Protein AF-A0A6L8MCK2-F1 (afdb_monomer_lite)

InterPro domains:
  IPR036097 Signal transduction histidine kinase, dimerisation/phosphoacceptor domain superfamily [SSF47384] (4-61)

Organism: NCBI:txid2692173

pLDDT: mean 88.95, std 9.21, range [51.0, 98.12]

Foldseek 3Di:
DDPLVVLVVLLVVCCVPVVVVLVVVLVVCVVVVPDPVVVSVVSVVVVVVQNVLSVLLSVCVVPFDDWDWFWDQVCQLCVVAAEADDDALTFTGRSVLVSLLLVLLCVLAVRHKHWYWDDDPQKIKIKMKGHDAADDKDWDPLDSPDPDDDSSLSSSQSSCVVQVKTWIGGPSMIMMMHMTGGDDCLRDAADDADDDQDAAQQAPAEEAEAEPRVNVSVVVCVLCVSSVHRYDPDCPPDQGQEYEHAAPCVCVVDPLVGHHAYEYQYSDDHPCCVSHPYYHYPPHRSVRVVVSVCVSSVGDD

Sequence (301 aa):
MSDAARIRARLLAALNHDLRAPLARIATQVRTGWADLAMLESEVTRQLEWLSDLQECARFELQPPELAVAPAYLHALVRHVPLDGELPALALLDARRLTQVLARLRAHSGGQLAVQSWRVGDEVRLRFAAGTPDGPWCDVTASLDDQRILPGVMVAAHLVRAMGGRLQCSGDGLRFEIRAPLADERDAMPPTPHFDWPEPFGAGRAILLLEPHQPMQDYLSEILESAEFDVQYEPEDREPALILCADESVWDIWPREAAPPVLLHALLPPARPDDFVEVLYKPAPPALLLSALRRRLQIRL

Structure (mmCIF, N/CA/C/O backbone):
data_AF-A0A6L8MCK2-F1
#
_entry.id   AF-A0A6L8MCK2-F1
#
loop_
_atom_site.group_PDB
_atom_site.id
_atom_site.type_symbol
_atom_site.label_atom_id
_atom_site.label_alt_id
_atom_site.label_comp_id
_atom_site.label_asym_id
_atom_site.label_entity_id
_atom_site.label_seq_id
_atom_site.pdbx_PDB_ins_code
_atom_site.Cartn_x
_atom_site.Cartn_y
_atom_site.Cartn_z
_atom_site.occupancy
_atom_site.B_iso_or_equiv
_atom_site.auth_seq_id
_atom_site.auth_comp_id
_atom_site.auth_asym_id
_atom_site.auth_atom_id
_atom_site.pdbx_PDB_model_num
ATOM 1 N N . MET A 1 1 ? 21.066 14.665 -35.384 1.00 51.00 1 MET A N 1
ATOM 2 C CA . MET A 1 1 ? 19.806 13.888 -35.309 1.00 51.00 1 MET A CA 1
ATOM 3 C C . MET A 1 1 ? 19.252 14.073 -33.911 1.00 51.00 1 MET A C 1
ATOM 5 O O . MET A 1 1 ? 20.025 13.924 -32.979 1.00 51.00 1 MET A O 1
ATOM 9 N N . SER A 1 2 ? 17.998 14.508 -33.760 1.00 62.97 2 SER A N 1
ATOM 10 C CA . SER A 1 2 ? 17.430 14.784 -32.432 1.00 62.97 2 SER A CA 1
ATOM 11 C C . SER A 1 2 ? 17.345 13.500 -31.601 1.00 62.97 2 SER A C 1
ATOM 13 O O . SER A 1 2 ? 17.067 12.434 -32.156 1.00 62.97 2 SER A O 1
ATOM 15 N N . ASP A 1 3 ? 17.559 13.591 -30.285 1.00 70.00 3 ASP A N 1
ATOM 16 C CA . ASP A 1 3 ? 17.428 12.447 -29.368 1.00 70.00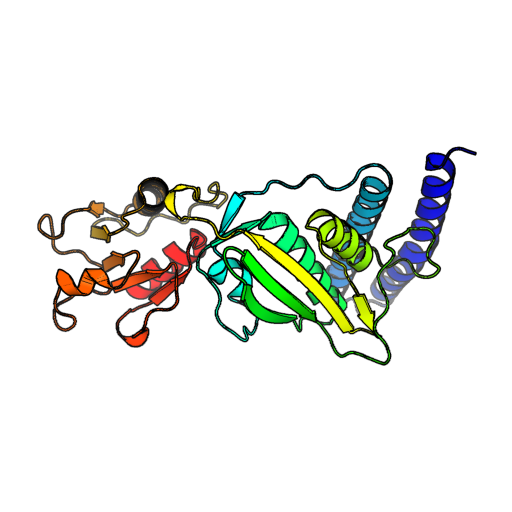 3 ASP A CA 1
ATOM 17 C C . ASP A 1 3 ? 16.076 11.740 -29.521 1.00 70.00 3 ASP A C 1
ATOM 19 O O . ASP A 1 3 ? 16.015 10.514 -29.576 1.00 70.00 3 ASP A O 1
ATOM 23 N N . ALA A 1 4 ? 15.007 12.501 -29.764 1.00 70.12 4 ALA A N 1
ATOM 24 C CA . ALA A 1 4 ? 13.677 11.970 -30.049 1.00 70.12 4 ALA A CA 1
ATOM 25 C C . ALA A 1 4 ? 13.625 11.039 -31.280 1.00 70.12 4 ALA A C 1
ATOM 27 O O . ALA A 1 4 ? 12.922 10.029 -31.264 1.00 70.12 4 ALA A O 1
ATOM 28 N N . ALA A 1 5 ? 14.368 11.337 -32.352 1.00 71.44 5 ALA A N 1
ATOM 29 C CA . ALA A 1 5 ? 14.403 10.486 -33.545 1.00 71.44 5 ALA A CA 1
ATOM 30 C C . ALA A 1 5 ? 15.143 9.163 -33.284 1.00 71.44 5 ALA A C 1
ATOM 32 O O . ALA A 1 5 ? 14.756 8.117 -33.808 1.00 71.44 5 ALA A O 1
ATOM 33 N N . ARG A 1 6 ? 16.180 9.208 -32.442 1.00 76.62 6 ARG A N 1
ATOM 34 C CA . ARG A 1 6 ? 16.964 8.042 -32.021 1.00 76.62 6 ARG A CA 1
ATOM 35 C C . ARG A 1 6 ? 16.161 7.126 -31.091 1.00 76.62 6 ARG A C 1
ATOM 37 O O . ARG A 1 6 ? 16.106 5.923 -31.341 1.00 76.62 6 ARG A O 1
ATOM 44 N N . ILE A 1 7 ? 15.477 7.700 -30.099 1.00 73.50 7 ILE A N 1
ATOM 45 C CA . ILE A 1 7 ? 14.558 6.987 -29.196 1.00 73.50 7 ILE A CA 1
ATOM 46 C C . ILE A 1 7 ? 13.443 6.316 -30.005 1.00 73.50 7 ILE A C 1
ATOM 48 O O . ILE A 1 7 ? 13.211 5.116 -29.880 1.00 73.50 7 ILE A O 1
ATOM 52 N N . ARG A 1 8 ? 12.808 7.053 -30.926 1.00 72.56 8 ARG A N 1
ATOM 53 C CA . ARG A 1 8 ? 11.746 6.514 -31.788 1.00 72.56 8 ARG A CA 1
ATOM 54 C C . ARG A 1 8 ? 12.212 5.327 -32.634 1.00 72.56 8 ARG A C 1
ATOM 56 O O . ARG A 1 8 ? 11.489 4.340 -32.733 1.00 72.56 8 ARG A O 1
ATOM 63 N N . ALA A 1 9 ? 13.395 5.404 -33.245 1.00 70.75 9 ALA A N 1
ATOM 64 C CA . ALA A 1 9 ? 13.935 4.307 -34.049 1.00 70.75 9 ALA A CA 1
ATOM 65 C C . ALA A 1 9 ? 14.190 3.042 -33.208 1.00 70.75 9 ALA A C 1
ATOM 67 O O . ALA A 1 9 ? 13.890 1.937 -33.658 1.00 70.75 9 ALA A O 1
ATOM 68 N N . ARG A 1 10 ? 14.678 3.202 -31.971 1.00 73.50 10 ARG A N 1
ATOM 69 C CA . ARG A 1 10 ? 14.898 2.095 -31.027 1.00 73.50 10 ARG A CA 1
ATOM 70 C C . ARG A 1 10 ? 13.600 1.479 -30.527 1.00 73.50 10 ARG A C 1
ATOM 72 O O . ARG A 1 10 ? 13.482 0.260 -30.544 1.00 73.50 10 ARG A O 1
ATOM 79 N N . LEU A 1 11 ? 12.604 2.295 -30.183 1.00 76.31 11 LEU A N 1
ATOM 80 C CA . LEU A 1 11 ? 11.268 1.809 -29.825 1.00 76.31 11 LEU A CA 1
ATOM 81 C C . LEU A 1 11 ? 10.662 0.971 -30.952 1.00 76.31 11 LEU A C 1
ATOM 83 O O . LEU A 1 11 ? 10.157 -0.116 -30.704 1.00 76.31 11 LEU A O 1
ATOM 87 N N . LEU A 1 12 ? 10.764 1.432 -32.203 1.00 73.56 12 LEU A N 1
ATOM 88 C CA . LEU A 1 12 ? 10.278 0.678 -33.362 1.00 73.56 12 LEU A CA 1
ATOM 89 C C . LEU A 1 12 ? 11.038 -0.640 -33.573 1.00 73.56 12 LEU A C 1
ATOM 91 O O . LEU A 1 12 ? 10.433 -1.624 -34.000 1.00 73.56 12 LEU A O 1
ATOM 95 N N . ALA A 1 13 ? 12.341 -0.677 -33.288 1.00 73.31 13 ALA A N 1
ATOM 96 C CA . ALA A 1 13 ? 13.131 -1.903 -33.356 1.00 73.31 13 ALA A CA 1
ATOM 97 C C . ALA A 1 13 ? 12.742 -2.893 -32.244 1.00 73.31 13 ALA A C 1
ATOM 99 O O . ALA A 1 13 ? 12.498 -4.061 -32.542 1.00 73.31 13 ALA A O 1
ATOM 100 N N . ALA A 1 14 ? 12.610 -2.415 -31.002 1.00 71.06 14 ALA A N 1
ATOM 101 C CA . ALA A 1 14 ? 12.185 -3.206 -29.847 1.00 71.06 14 ALA A CA 1
ATOM 102 C C . ALA A 1 14 ? 10.777 -3.781 -30.051 1.00 71.06 14 ALA A C 1
ATOM 104 O O . ALA A 1 14 ? 10.580 -4.985 -29.942 1.00 71.06 14 ALA A O 1
ATOM 105 N N . LEU A 1 15 ? 9.818 -2.947 -30.466 1.00 75.75 15 LEU A N 1
ATOM 106 C CA . LEU A 1 15 ? 8.457 -3.377 -30.798 1.00 75.75 15 LEU A CA 1
ATOM 107 C C . LEU A 1 15 ? 8.455 -4.471 -31.872 1.00 75.75 15 LEU A C 1
ATOM 109 O O . LEU A 1 15 ? 7.790 -5.489 -31.712 1.00 75.75 15 LEU A O 1
ATOM 113 N N . ASN A 1 16 ? 9.210 -4.294 -32.961 1.00 68.44 16 ASN A N 1
ATOM 114 C CA . ASN A 1 16 ? 9.249 -5.285 -34.039 1.00 68.44 16 ASN A CA 1
ATOM 115 C C . ASN A 1 16 ? 9.898 -6.609 -33.620 1.00 68.44 16 ASN A C 1
ATOM 117 O O . ASN A 1 16 ? 9.443 -7.669 -34.050 1.00 68.44 16 ASN A O 1
ATOM 121 N N . HIS A 1 17 ? 10.969 -6.563 -32.829 1.00 69.38 17 HIS A N 1
ATOM 122 C CA . HIS A 1 17 ? 11.674 -7.763 -32.387 1.00 69.38 17 HIS A CA 1
ATOM 123 C C . HIS A 1 17 ? 10.875 -8.516 -31.314 1.00 69.38 17 HIS A C 1
ATOM 125 O O . HIS A 1 17 ? 10.591 -9.707 -31.469 1.00 69.38 17 HIS A O 1
ATOM 131 N N . ASP A 1 18 ? 10.445 -7.804 -30.273 1.00 72.62 18 ASP A N 1
ATOM 132 C CA . ASP A 1 18 ? 9.915 -8.408 -29.052 1.00 72.62 18 ASP A CA 1
ATOM 133 C C . ASP A 1 18 ? 8.416 -8.709 -29.118 1.00 72.62 18 ASP A C 1
ATOM 135 O O . ASP A 1 18 ? 7.971 -9.602 -28.407 1.00 72.62 18 ASP A O 1
ATOM 139 N N . LEU A 1 19 ? 7.641 -8.089 -30.025 1.00 70.69 19 LEU A N 1
ATOM 140 C CA . LEU A 1 19 ? 6.252 -8.512 -30.284 1.00 70.69 19 LEU A CA 1
ATOM 141 C C . LEU A 1 19 ? 6.161 -9.720 -31.213 1.00 70.69 19 LEU A C 1
ATOM 143 O O . LEU A 1 19 ? 5.226 -10.517 -31.123 1.00 70.69 19 LEU A O 1
ATOM 147 N N . ARG A 1 20 ? 7.121 -9.887 -32.125 1.00 70.56 20 ARG A N 1
ATOM 148 C CA . ARG A 1 20 ? 7.037 -10.919 -33.164 1.00 70.56 20 ARG A CA 1
ATOM 149 C C . ARG A 1 20 ? 7.120 -12.331 -32.587 1.00 70.56 20 ARG A C 1
ATOM 151 O O . ARG A 1 20 ? 6.374 -13.206 -33.021 1.00 70.56 20 ARG A O 1
ATOM 158 N N . ALA A 1 21 ? 7.994 -12.556 -31.609 1.00 72.94 21 ALA A N 1
ATOM 159 C CA . ALA A 1 21 ? 8.143 -13.851 -30.946 1.00 72.94 21 ALA A CA 1
ATOM 160 C C . ALA A 1 21 ? 6.884 -14.302 -30.161 1.00 72.94 21 ALA A C 1
ATOM 162 O O . ALA A 1 21 ? 6.401 -15.405 -30.424 1.00 72.94 21 ALA A O 1
ATOM 163 N N . PRO A 1 22 ? 6.307 -13.504 -29.240 1.00 70.00 22 PRO A N 1
ATOM 164 C CA . PRO A 1 22 ? 5.092 -13.875 -28.515 1.00 70.00 22 PRO A CA 1
ATOM 165 C C . PRO A 1 22 ? 3.870 -14.000 -29.424 1.00 70.00 22 PRO A C 1
ATOM 167 O O . PRO A 1 22 ? 3.131 -14.972 -29.292 1.00 70.00 22 PRO A O 1
ATOM 170 N N . LEU A 1 23 ? 3.693 -13.111 -30.410 1.00 74.44 23 LEU A N 1
ATOM 171 C CA . LEU A 1 23 ? 2.607 -13.244 -31.388 1.00 74.44 23 LEU A CA 1
ATOM 172 C C . LEU A 1 23 ? 2.741 -14.531 -32.216 1.00 74.44 23 LEU A C 1
ATOM 174 O O . LEU A 1 23 ? 1.744 -15.202 -32.477 1.00 74.44 23 LEU A O 1
ATOM 178 N N . ALA A 1 24 ? 3.964 -14.931 -32.582 1.00 74.81 24 ALA A N 1
ATOM 179 C CA . ALA A 1 24 ? 4.207 -16.208 -33.251 1.00 74.81 24 ALA A CA 1
ATOM 180 C C . ALA A 1 24 ? 3.906 -17.416 -32.344 1.00 74.81 24 ALA A C 1
ATOM 182 O O . ALA A 1 24 ? 3.380 -18.419 -32.836 1.00 74.81 24 ALA A O 1
ATOM 183 N N . ARG A 1 25 ? 4.189 -17.333 -31.033 1.00 73.50 25 ARG A N 1
ATOM 184 C CA . ARG A 1 25 ? 3.826 -18.375 -30.052 1.00 73.50 25 ARG A CA 1
ATOM 185 C C . ARG A 1 25 ? 2.310 -18.512 -29.914 1.00 73.50 25 ARG A C 1
ATOM 187 O O . ARG A 1 25 ? 1.806 -19.619 -30.090 1.00 73.50 25 ARG A O 1
ATOM 194 N N . ILE A 1 26 ? 1.600 -17.400 -29.717 1.00 75.69 26 ILE A N 1
ATOM 195 C CA . ILE A 1 26 ? 0.131 -17.355 -29.654 1.00 75.69 26 ILE A CA 1
ATOM 196 C C . ILE A 1 26 ? -0.469 -17.939 -30.940 1.00 75.69 26 ILE A C 1
ATOM 198 O O . ILE A 1 26 ? -1.269 -18.870 -30.891 1.00 75.69 26 ILE A O 1
ATOM 202 N N . ALA A 1 27 ? -0.017 -17.478 -32.112 1.00 72.88 27 ALA A N 1
ATOM 203 C CA . ALA A 1 27 ? -0.500 -17.971 -33.404 1.00 72.88 27 ALA A CA 1
ATOM 204 C C . ALA A 1 27 ? -0.219 -19.468 -33.624 1.00 72.88 27 ALA A C 1
ATOM 206 O O . ALA A 1 27 ? -0.964 -20.150 -34.326 1.00 72.88 27 ALA A O 1
ATOM 207 N N . THR A 1 28 ? 0.863 -19.995 -33.049 1.00 77.69 28 THR A N 1
ATOM 208 C CA . THR A 1 28 ? 1.188 -21.424 -33.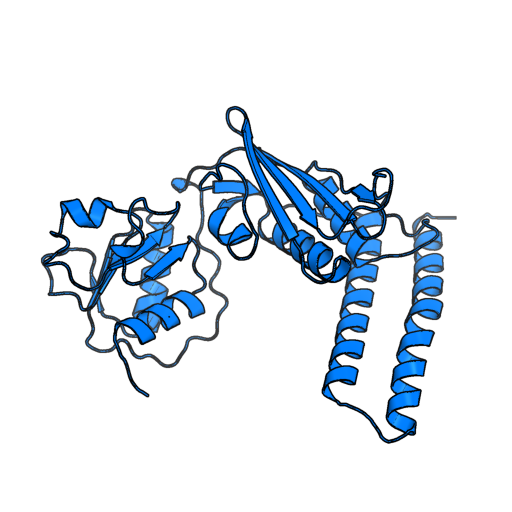122 1.00 77.69 28 THR A CA 1
ATOM 209 C C . THR A 1 28 ? 0.287 -22.246 -32.206 1.00 77.69 28 THR A C 1
ATOM 211 O O . THR A 1 28 ? -0.263 -23.238 -32.671 1.00 77.69 28 THR A O 1
ATOM 214 N N . GLN A 1 29 ? 0.062 -21.807 -30.967 1.00 73.06 29 GLN A N 1
ATOM 215 C CA . GLN A 1 29 ? -0.803 -22.488 -29.993 1.00 73.06 29 GLN A CA 1
ATOM 216 C C . GLN A 1 29 ? -2.276 -22.503 -30.414 1.00 73.06 29 GLN A C 1
ATOM 218 O O . GLN A 1 29 ? -2.948 -23.526 -30.299 1.00 73.06 29 GLN A O 1
ATOM 223 N N . VAL A 1 30 ? -2.767 -21.396 -30.977 1.00 76.81 30 VAL A N 1
ATOM 224 C CA . VAL A 1 30 ? -4.122 -21.325 -31.545 1.00 76.81 30 VAL A CA 1
ATOM 225 C C . VAL A 1 30 ? -4.266 -22.295 -32.724 1.00 76.81 30 VAL A C 1
ATOM 227 O O . VAL A 1 30 ? -5.274 -22.985 -32.847 1.00 76.81 30 VAL A O 1
ATOM 230 N N . ARG A 1 31 ? -3.240 -22.405 -33.577 1.00 71.88 31 ARG A N 1
ATOM 231 C CA . ARG A 1 31 ? -3.253 -23.264 -34.772 1.00 71.88 31 ARG A CA 1
ATOM 232 C C . ARG A 1 31 ? -3.119 -24.756 -34.466 1.00 71.88 31 ARG A C 1
ATOM 234 O O . ARG A 1 31 ? -3.614 -25.561 -35.249 1.00 71.88 31 ARG A O 1
ATOM 241 N N . THR A 1 32 ? -2.465 -25.143 -33.372 1.00 76.69 32 THR A N 1
ATOM 242 C CA . THR A 1 32 ? -2.351 -26.556 -32.975 1.00 76.69 32 THR A CA 1
ATOM 243 C C . THR A 1 32 ? -3.610 -27.091 -32.292 1.00 76.69 32 THR A C 1
ATOM 245 O O . THR A 1 32 ? -3.709 -28.299 -32.116 1.00 76.69 32 THR A O 1
ATOM 248 N N . GLY A 1 33 ? -4.581 -26.236 -31.939 1.00 65.06 33 GLY A N 1
ATOM 249 C CA . GLY A 1 33 ? -5.870 -26.642 -31.358 1.00 65.06 33 GLY A CA 1
ATOM 250 C C . GLY A 1 33 ? -5.814 -27.061 -29.882 1.00 65.06 33 GLY A C 1
ATOM 251 O O . GLY A 1 33 ? -6.820 -27.502 -29.340 1.00 65.06 33 GLY A O 1
ATOM 252 N N . TRP A 1 34 ? -4.656 -26.911 -29.231 1.00 60.66 34 TRP A N 1
ATOM 253 C CA . TRP A 1 34 ? -4.407 -27.215 -27.813 1.00 60.66 34 TRP A CA 1
ATOM 254 C C . TRP A 1 34 ? -4.163 -25.916 -27.040 1.00 60.66 34 TRP A C 1
ATOM 256 O O . TRP A 1 34 ? -3.138 -25.727 -26.385 1.00 60.66 34 TRP A O 1
ATOM 266 N N . ALA A 1 35 ? -5.080 -24.970 -27.205 1.00 63.34 35 ALA A N 1
ATOM 267 C CA . ALA A 1 35 ? -5.001 -23.672 -26.566 1.00 63.34 35 ALA A CA 1
ATOM 268 C C . ALA A 1 35 ? -5.561 -23.767 -25.142 1.00 63.34 35 ALA A C 1
ATOM 270 O O . ALA A 1 35 ? -6.775 -23.756 -24.946 1.00 63.34 35 ALA A O 1
ATOM 271 N N . ASP A 1 36 ? -4.675 -23.846 -24.150 1.00 78.25 36 ASP A N 1
ATOM 272 C CA . ASP A 1 36 ? -5.040 -23.486 -22.782 1.00 78.25 36 ASP A CA 1
ATOM 273 C C . ASP A 1 36 ? -5.327 -21.978 -22.753 1.00 78.25 36 ASP A C 1
ATOM 275 O O . ASP A 1 36 ? -4.418 -21.150 -22.873 1.00 78.25 36 ASP A O 1
ATOM 279 N N . LEU A 1 37 ? -6.613 -21.631 -22.661 1.00 79.62 37 LEU A N 1
ATOM 280 C CA . LEU A 1 37 ? -7.084 -20.248 -22.691 1.00 79.62 37 LEU A CA 1
ATOM 281 C C . LEU A 1 37 ? -6.489 -19.416 -21.551 1.00 79.62 37 LEU A C 1
ATOM 283 O O . LEU A 1 37 ? -6.160 -18.256 -21.781 1.00 79.62 37 LEU A O 1
ATOM 287 N N . ALA A 1 38 ? -6.278 -20.005 -20.371 1.00 81.06 38 ALA A N 1
ATOM 288 C CA . ALA A 1 38 ? -5.711 -19.292 -19.228 1.00 81.06 38 ALA A CA 1
ATOM 289 C C . ALA A 1 38 ? -4.234 -18.941 -19.463 1.00 81.06 38 ALA A C 1
ATOM 291 O O . ALA A 1 38 ? -3.774 -17.845 -19.138 1.00 81.06 38 ALA A O 1
ATOM 292 N N . MET A 1 39 ? -3.481 -19.850 -20.085 1.00 80.88 39 MET A N 1
ATOM 293 C CA . MET A 1 39 ? -2.085 -19.597 -20.438 1.00 80.88 39 MET A CA 1
ATOM 294 C C . MET A 1 39 ? -1.960 -18.563 -21.566 1.00 80.88 39 MET A C 1
ATOM 296 O O . MET A 1 39 ? -1.105 -17.679 -21.493 1.00 80.88 39 MET A O 1
ATOM 300 N N . LEU A 1 40 ? -2.844 -18.615 -22.569 1.00 80.31 40 LEU A N 1
ATOM 301 C CA . LEU A 1 40 ? -2.916 -17.589 -23.613 1.00 80.31 40 LEU A CA 1
ATOM 302 C C . LEU A 1 40 ? -3.257 -16.208 -23.043 1.00 80.31 40 LEU A C 1
ATOM 304 O O . LEU A 1 40 ? -2.609 -15.227 -23.404 1.00 80.31 40 LEU A O 1
ATOM 308 N N . GLU A 1 41 ? -4.238 -16.126 -22.148 1.00 82.25 41 GLU A N 1
ATOM 309 C CA . GLU A 1 41 ? -4.618 -14.885 -21.471 1.00 82.25 41 GLU A CA 1
ATOM 310 C C . GLU A 1 41 ? -3.463 -14.316 -20.637 1.00 82.25 41 GLU A C 1
ATOM 312 O O . GLU A 1 41 ? -3.178 -13.117 -20.707 1.00 82.25 41 GLU A O 1
ATOM 317 N N . SER A 1 42 ? -2.736 -15.175 -19.917 1.00 81.25 42 SER A N 1
ATOM 318 C CA . SER A 1 42 ? -1.537 -14.785 -19.170 1.00 81.25 42 SER A CA 1
ATOM 319 C C . SER A 1 42 ? -0.433 -14.248 -20.089 1.00 81.25 42 SER A C 1
ATOM 321 O O . SER A 1 42 ? 0.168 -13.213 -19.793 1.00 81.25 42 SER A O 1
ATOM 323 N N . GLU A 1 43 ? -0.182 -14.898 -21.232 1.00 80.62 43 GLU A N 1
ATOM 324 C CA . GLU A 1 43 ? 0.802 -14.423 -22.210 1.00 80.62 43 GLU A CA 1
ATOM 325 C C . GLU A 1 43 ? 0.398 -13.062 -22.783 1.00 80.62 43 GLU A C 1
ATOM 327 O O . GLU A 1 43 ? 1.231 -12.159 -22.834 1.00 80.62 43 GLU A O 1
ATOM 332 N N . VAL A 1 44 ? -0.865 -12.894 -23.185 1.00 82.75 44 VAL A N 1
ATOM 333 C CA . VAL A 1 44 ? -1.379 -11.629 -23.729 1.00 82.75 44 VAL A CA 1
ATOM 334 C C . VAL A 1 44 ? -1.277 -10.512 -22.696 1.00 82.75 44 VAL A C 1
ATOM 336 O O . VAL A 1 44 ? -0.741 -9.450 -23.011 1.00 82.75 44 VAL A O 1
ATOM 339 N N . THR A 1 45 ? -1.718 -10.758 -21.461 1.00 84.75 45 THR A N 1
ATOM 340 C CA . THR A 1 45 ? -1.625 -9.792 -20.358 1.00 84.75 45 THR A CA 1
ATOM 341 C C . THR A 1 45 ? -0.178 -9.359 -20.137 1.00 84.75 45 THR A C 1
ATOM 343 O O . THR A 1 45 ? 0.113 -8.164 -20.144 1.00 84.75 45 THR A O 1
ATOM 346 N N . ARG A 1 46 ? 0.760 -10.313 -20.084 1.00 83.19 46 ARG A N 1
ATOM 347 C CA . ARG A 1 46 ? 2.191 -10.018 -19.935 1.00 83.19 46 ARG A CA 1
ATOM 348 C C . ARG A 1 46 ? 2.749 -9.184 -21.093 1.00 83.19 46 ARG A C 1
ATOM 350 O O . ARG A 1 46 ? 3.607 -8.333 -20.875 1.00 83.19 46 ARG A O 1
ATOM 357 N N . GLN A 1 47 ? 2.289 -9.408 -22.327 1.00 83.50 47 GLN A N 1
ATOM 358 C CA . GLN A 1 47 ? 2.708 -8.590 -23.474 1.00 83.50 47 GLN A CA 1
ATOM 359 C C . GLN A 1 47 ? 2.157 -7.163 -23.408 1.00 83.50 47 GLN A C 1
ATOM 361 O O . GLN A 1 47 ? 2.870 -6.216 -23.741 1.00 83.50 47 GLN A O 1
ATOM 366 N N . LEU A 1 48 ? 0.909 -6.992 -22.972 1.00 85.12 48 LEU A N 1
ATOM 367 C CA . LEU A 1 48 ? 0.314 -5.668 -22.785 1.00 85.12 48 LEU A CA 1
ATOM 368 C C . LEU A 1 48 ? 1.025 -4.887 -21.674 1.00 85.12 48 LEU A C 1
ATOM 370 O O . LEU A 1 48 ? 1.316 -3.705 -21.854 1.00 85.12 48 LEU A O 1
ATOM 374 N N . GLU A 1 49 ? 1.375 -5.548 -20.570 1.00 87.12 49 GLU A N 1
ATOM 375 C CA . GLU A 1 49 ? 2.190 -4.961 -19.501 1.00 87.12 49 GLU A CA 1
ATOM 376 C C . GLU A 1 49 ? 3.569 -4.537 -20.014 1.00 87.12 49 GLU A C 1
ATOM 378 O O . GLU A 1 49 ? 3.983 -3.398 -19.796 1.00 87.12 49 GLU A O 1
ATOM 383 N N . TRP A 1 50 ? 4.250 -5.407 -20.769 1.00 88.50 50 TRP A N 1
ATOM 384 C CA . TRP A 1 50 ? 5.551 -5.094 -21.367 1.00 88.50 50 TRP A CA 1
ATOM 385 C C . TRP A 1 50 ? 5.485 -3.875 -22.298 1.00 88.50 50 TRP A C 1
ATOM 387 O O . TRP A 1 50 ? 6.352 -3.001 -22.242 1.00 88.50 50 TRP A O 1
ATOM 397 N N . LEU A 1 51 ? 4.438 -3.779 -23.125 1.00 86.50 51 LEU A N 1
ATOM 398 C CA . LEU A 1 51 ? 4.201 -2.630 -24.002 1.00 86.50 51 LEU A CA 1
ATOM 399 C C . LEU A 1 51 ? 3.944 -1.342 -23.219 1.00 86.50 51 LEU A C 1
ATOM 401 O O . LEU A 1 51 ? 4.501 -0.295 -23.559 1.00 86.50 51 LEU A O 1
ATOM 405 N N . SER A 1 52 ? 3.119 -1.421 -22.175 1.00 87.94 52 SER A N 1
ATOM 406 C CA . SER A 1 52 ? 2.839 -0.292 -21.291 1.00 87.94 52 SER A CA 1
ATOM 407 C C . SER A 1 52 ? 4.120 0.201 -20.617 1.00 87.94 52 SER A C 1
ATOM 409 O O . SER A 1 52 ? 4.388 1.402 -20.611 1.00 87.94 52 SER A O 1
ATOM 411 N N . ASP A 1 53 ? 4.948 -0.711 -20.106 1.00 91.12 53 ASP A N 1
ATOM 412 C CA . ASP A 1 53 ? 6.237 -0.369 -19.506 1.00 91.12 53 ASP A CA 1
ATOM 413 C C . ASP A 1 53 ? 7.191 0.262 -20.527 1.00 91.12 53 ASP A C 1
ATOM 415 O O . ASP A 1 53 ? 7.873 1.235 -20.210 1.00 91.12 53 ASP A O 1
ATOM 419 N N . LEU A 1 54 ? 7.222 -0.229 -21.772 1.00 88.62 54 LEU A N 1
ATOM 420 C CA . LEU A 1 54 ? 8.067 0.349 -22.820 1.00 88.62 54 LEU A CA 1
ATOM 421 C C . LEU A 1 54 ? 7.645 1.790 -23.151 1.00 88.62 54 LEU A C 1
ATOM 423 O O . LEU A 1 54 ? 8.496 2.668 -23.323 1.00 88.62 54 LEU A O 1
ATOM 427 N N . GLN A 1 55 ? 6.337 2.048 -23.210 1.00 86.38 55 GLN A N 1
ATOM 428 C CA . GLN A 1 55 ? 5.801 3.395 -23.390 1.00 86.38 55 GLN A CA 1
ATOM 429 C C . GLN A 1 55 ? 6.142 4.301 -22.197 1.00 86.38 55 GLN A C 1
ATOM 431 O O . GLN A 1 55 ? 6.501 5.465 -22.392 1.00 86.38 55 GLN A O 1
ATOM 436 N N . GLU A 1 56 ? 6.063 3.786 -20.968 1.00 89.62 56 GLU A N 1
ATOM 437 C CA . GLU A 1 56 ? 6.471 4.533 -19.778 1.00 89.62 56 GLU A CA 1
ATOM 438 C C . GLU A 1 56 ? 7.968 4.854 -19.782 1.00 89.62 56 GLU A C 1
ATOM 440 O O . GLU A 1 56 ? 8.323 5.999 -19.509 1.00 89.62 56 GLU A O 1
ATOM 445 N N . CYS A 1 57 ? 8.833 3.907 -20.156 1.00 88.50 57 CYS A N 1
ATOM 446 C CA . CYS A 1 57 ? 10.266 4.149 -20.338 1.00 88.50 57 CYS A CA 1
ATOM 447 C C . CYS A 1 57 ? 10.522 5.280 -21.331 1.00 88.50 57 CYS A C 1
ATOM 449 O O . CYS A 1 57 ? 11.244 6.220 -21.013 1.00 88.50 57 CYS A O 1
ATOM 451 N N . ALA A 1 58 ? 9.886 5.231 -22.504 1.00 85.62 58 ALA A N 1
ATOM 452 C CA . ALA A 1 58 ? 10.024 6.277 -23.514 1.00 85.62 58 ALA A CA 1
ATOM 453 C C . ALA A 1 58 ? 9.648 7.662 -22.968 1.00 85.62 58 ALA A C 1
ATOM 455 O O . ALA A 1 58 ? 10.317 8.653 -23.256 1.00 85.62 58 ALA A O 1
ATOM 456 N N . ARG A 1 59 ? 8.586 7.733 -22.156 1.00 87.12 59 ARG A N 1
ATOM 457 C CA . ARG A 1 59 ? 8.192 8.973 -21.482 1.00 87.12 59 ARG A CA 1
ATOM 458 C C . ARG A 1 59 ? 9.239 9.404 -20.454 1.00 87.12 59 ARG A C 1
ATOM 460 O O . ARG A 1 59 ? 9.583 10.581 -20.425 1.00 87.12 59 ARG A O 1
ATOM 467 N N . PHE A 1 60 ? 9.753 8.479 -19.643 1.00 89.75 60 PHE A N 1
ATOM 468 C CA . PHE A 1 60 ? 10.720 8.779 -18.584 1.00 89.75 60 PHE A CA 1
ATOM 469 C C . PHE A 1 60 ? 12.119 9.149 -19.081 1.00 89.75 60 PHE A C 1
ATOM 471 O O . PHE A 1 60 ? 12.835 9.859 -18.376 1.00 89.75 60 PHE A O 1
ATOM 478 N N . GLU A 1 61 ? 12.493 8.745 -20.295 1.00 84.31 61 GLU A N 1
ATOM 479 C CA . GLU A 1 61 ? 13.700 9.256 -20.955 1.00 84.31 61 GLU A CA 1
ATOM 480 C C . GLU A 1 61 ? 13.573 10.725 -21.371 1.00 84.31 61 GLU A C 1
ATOM 482 O O . GLU A 1 61 ? 14.568 11.448 -21.381 1.00 84.31 61 GLU A O 1
ATOM 487 N N . LEU A 1 62 ? 12.362 11.178 -21.706 1.00 85.06 62 LEU A N 1
ATOM 488 C CA . LEU A 1 62 ? 12.106 12.565 -22.101 1.00 85.06 62 LEU A CA 1
ATOM 489 C C . LEU A 1 62 ? 11.860 13.472 -20.893 1.00 85.06 62 LEU A C 1
ATOM 491 O O . LEU A 1 62 ? 12.302 14.620 -20.884 1.00 85.06 62 LEU A O 1
ATOM 495 N N . GLN A 1 63 ? 11.149 12.967 -19.886 1.00 86.00 63 GLN A N 1
ATOM 496 C CA . GLN A 1 63 ? 10.789 13.709 -18.684 1.00 86.00 63 GLN A CA 1
ATOM 497 C C . GLN A 1 63 ? 10.826 12.782 -17.463 1.00 86.00 63 GLN A C 1
ATOM 499 O O . GLN A 1 63 ? 10.072 11.806 -17.429 1.00 86.00 63 GLN A O 1
ATOM 504 N N . PRO A 1 64 ? 11.640 13.087 -16.435 1.00 87.88 64 PRO A N 1
ATOM 505 C CA . PRO A 1 64 ? 11.655 12.316 -15.198 1.00 87.88 64 PRO A CA 1
ATOM 506 C C . PRO A 1 64 ? 10.255 12.187 -14.578 1.00 87.88 64 PRO A C 1
ATOM 508 O O . PRO A 1 64 ? 9.452 13.117 -14.681 1.00 87.88 64 PRO A O 1
ATOM 511 N N . PRO A 1 65 ? 9.945 11.057 -13.919 1.00 92.94 65 PRO A N 1
ATOM 512 C CA . PRO A 1 65 ? 8.653 10.883 -13.275 1.00 92.94 65 PRO A CA 1
ATOM 513 C C . PRO A 1 65 ? 8.451 11.915 -12.164 1.00 92.94 65 PRO A C 1
ATOM 515 O O . PRO A 1 65 ? 9.300 12.077 -11.290 1.00 92.94 65 PRO A O 1
ATOM 518 N N . GLU A 1 66 ? 7.290 12.563 -12.177 1.00 93.31 66 GLU A N 1
ATOM 519 C CA . GLU A 1 66 ? 6.839 13.418 -11.081 1.00 93.31 66 GLU A CA 1
ATOM 520 C C . GLU A 1 66 ? 6.364 12.561 -9.902 1.00 93.31 66 GLU A C 1
ATOM 522 O O . GLU A 1 66 ? 5.629 11.577 -10.082 1.00 93.31 66 GLU A O 1
ATOM 527 N N . LEU A 1 67 ? 6.806 12.945 -8.704 1.00 95.12 67 LEU A N 1
ATOM 528 C CA . LEU A 1 67 ? 6.437 12.315 -7.441 1.00 95.12 67 LEU A CA 1
ATOM 529 C C . LEU A 1 67 ? 5.396 13.161 -6.712 1.00 95.12 67 LEU A C 1
ATOM 531 O O . LEU A 1 67 ? 5.560 14.372 -6.576 1.00 95.12 67 LEU A O 1
ATOM 535 N N . ALA A 1 68 ? 4.371 12.501 -6.185 1.00 94.38 68 ALA A N 1
ATOM 536 C CA . ALA A 1 68 ? 3.415 13.076 -5.249 1.00 94.38 68 ALA A CA 1
ATOM 537 C C . ALA A 1 68 ? 3.766 12.586 -3.838 1.00 94.38 68 ALA A C 1
ATOM 539 O O . ALA A 1 68 ? 3.230 11.588 -3.358 1.00 94.38 68 ALA A O 1
ATOM 540 N N . VAL A 1 69 ? 4.741 13.245 -3.206 1.00 95.75 69 VAL A N 1
ATOM 541 C CA . VAL A 1 69 ? 5.194 12.892 -1.853 1.00 95.75 69 VAL A CA 1
ATOM 542 C C . VAL A 1 69 ? 4.119 13.280 -0.840 1.00 95.75 69 VAL A C 1
ATOM 544 O O . VAL A 1 69 ? 3.711 14.437 -0.788 1.00 95.75 69 VAL A O 1
ATOM 547 N N . ALA A 1 70 ? 3.690 12.316 -0.029 1.00 95.69 70 ALA A N 1
ATOM 548 C CA . ALA A 1 70 ? 2.724 12.503 1.048 1.00 95.69 70 ALA A CA 1
ATOM 549 C C . ALA A 1 70 ? 3.032 11.531 2.203 1.00 95.69 70 ALA A C 1
ATOM 551 O O . ALA A 1 70 ? 3.786 10.571 2.003 1.00 95.69 70 ALA A O 1
ATOM 552 N N . PRO A 1 71 ? 2.473 11.742 3.407 1.00 96.75 71 PRO A N 1
ATOM 553 C CA . PRO A 1 71 ? 2.536 10.751 4.474 1.00 96.75 71 PRO A CA 1
ATOM 554 C C . PRO A 1 71 ? 1.932 9.422 4.018 1.00 96.75 71 PRO A C 1
ATOM 556 O O . PRO A 1 71 ? 0.772 9.344 3.616 1.00 96.75 71 PRO A O 1
ATOM 559 N N . ALA A 1 72 ? 2.741 8.371 4.063 1.00 95.12 72 ALA A N 1
ATOM 560 C CA . ALA A 1 72 ? 2.365 7.040 3.629 1.00 95.12 72 ALA A CA 1
ATOM 561 C C . ALA A 1 72 ? 2.504 6.046 4.777 1.00 95.12 72 ALA A C 1
ATOM 563 O O . ALA A 1 72 ? 3.561 5.948 5.402 1.00 95.12 72 ALA A O 1
ATOM 564 N N . TYR A 1 73 ? 1.453 5.263 5.002 1.00 95.06 73 TYR A N 1
ATOM 565 C CA . TYR A 1 73 ? 1.433 4.219 6.017 1.00 95.06 73 TYR A CA 1
ATOM 566 C C . TYR A 1 73 ? 2.274 3.012 5.581 1.00 95.06 73 TYR A C 1
ATOM 568 O O . TYR A 1 73 ? 1.934 2.288 4.636 1.00 95.06 73 TYR A O 1
ATOM 576 N N . LEU A 1 74 ? 3.396 2.785 6.263 1.00 95.25 74 LEU A N 1
ATOM 577 C CA . LEU A 1 74 ? 4.408 1.827 5.816 1.00 95.25 74 LEU A CA 1
ATOM 578 C C . LEU A 1 74 ? 3.982 0.373 6.030 1.00 95.25 74 LEU A C 1
ATOM 580 O O . LEU A 1 74 ? 4.222 -0.463 5.158 1.00 95.25 74 LEU A O 1
ATOM 584 N N . HIS A 1 75 ? 3.298 0.070 7.137 1.00 93.56 75 HIS A N 1
ATOM 585 C CA . HIS A 1 75 ? 2.817 -1.288 7.428 1.00 93.56 75 HIS A CA 1
ATOM 586 C C . HIS A 1 75 ? 1.811 -1.776 6.379 1.00 93.56 75 HIS A C 1
ATOM 588 O O . HIS A 1 75 ? 1.890 -2.920 5.934 1.00 93.56 75 HIS A O 1
ATOM 594 N N . ALA A 1 76 ? 0.942 -0.897 5.869 1.00 89.81 76 ALA A N 1
ATOM 595 C CA . ALA A 1 76 ? 0.049 -1.244 4.764 1.00 89.81 76 ALA A CA 1
ATOM 596 C C . ALA A 1 76 ? 0.791 -1.498 3.442 1.00 89.81 76 ALA A C 1
ATOM 598 O O . ALA A 1 76 ? 0.361 -2.366 2.674 1.00 89.81 76 ALA A O 1
ATOM 599 N N . LEU A 1 77 ? 1.893 -0.785 3.175 1.00 90.38 77 LEU A N 1
ATOM 600 C CA . LEU A 1 77 ? 2.710 -0.961 1.968 1.00 90.38 77 LEU A CA 1
ATOM 601 C C . LEU A 1 77 ? 3.455 -2.300 1.953 1.00 90.38 77 LEU A C 1
ATOM 603 O O . LEU A 1 77 ? 3.556 -2.936 0.900 1.00 90.38 77 LEU A O 1
ATOM 607 N N . VAL A 1 78 ? 3.960 -2.742 3.107 1.00 91.81 78 VAL A N 1
ATOM 608 C CA . VAL A 1 78 ? 4.798 -3.949 3.204 1.00 91.81 78 VAL A CA 1
ATOM 609 C C . VAL A 1 78 ? 4.078 -5.172 3.771 1.00 91.81 78 VAL A C 1
ATOM 611 O O . VAL A 1 78 ? 4.694 -6.222 3.878 1.00 91.81 78 VAL A O 1
ATOM 614 N N . ARG A 1 79 ? 2.769 -5.103 4.046 1.00 86.94 79 ARG A N 1
ATOM 615 C CA . ARG A 1 79 ? 1.964 -6.195 4.646 1.00 86.94 79 ARG A CA 1
ATOM 616 C C . ARG A 1 79 ? 2.087 -7.579 3.985 1.00 86.94 79 ARG A C 1
ATOM 618 O O . ARG A 1 79 ? 1.781 -8.591 4.601 1.00 86.94 79 ARG A O 1
ATOM 625 N N . HIS A 1 80 ? 2.479 -7.631 2.711 1.00 86.50 80 HIS A N 1
ATOM 626 C CA . HIS A 1 80 ? 2.669 -8.868 1.940 1.00 86.50 80 HIS A CA 1
ATOM 627 C C . HIS A 1 80 ? 4.145 -9.100 1.580 1.00 86.50 80 HIS A C 1
ATOM 629 O O . HIS A 1 80 ? 4.461 -9.656 0.525 1.00 86.50 80 HIS A O 1
ATOM 635 N N . VAL A 1 81 ? 5.056 -8.578 2.399 1.00 90.69 81 VAL A N 1
ATOM 636 C CA . VAL A 1 81 ? 6.505 -8.663 2.229 1.00 90.69 81 VAL A CA 1
ATOM 637 C C . VAL A 1 81 ? 7.111 -9.038 3.580 1.00 90.69 81 VAL A C 1
ATOM 639 O O . VAL A 1 81 ? 6.815 -8.373 4.569 1.00 90.69 81 VAL A O 1
ATOM 642 N N . PRO A 1 82 ? 7.969 -10.068 3.648 1.00 92.75 82 PRO A N 1
ATOM 643 C CA . PRO A 1 82 ? 8.808 -10.307 4.812 1.00 92.75 82 PRO A CA 1
ATOM 644 C C . PRO A 1 82 ? 9.590 -9.044 5.185 1.00 92.75 82 PRO A C 1
ATOM 646 O O . PRO A 1 82 ? 10.337 -8.510 4.360 1.00 92.75 82 PRO A O 1
ATOM 649 N N . LEU A 1 83 ? 9.388 -8.585 6.418 1.00 93.88 83 LEU A N 1
ATOM 650 C CA . LEU A 1 83 ? 10.023 -7.411 7.004 1.00 93.88 83 LEU A CA 1
ATOM 651 C C . LEU A 1 83 ? 11.091 -7.844 8.009 1.00 93.88 83 LEU A C 1
ATOM 653 O O . LEU A 1 83 ? 10.829 -8.671 8.880 1.00 93.88 83 LEU A O 1
ATOM 657 N N . ASP A 1 84 ? 12.268 -7.244 7.893 1.00 94.56 84 ASP A N 1
ATOM 658 C CA . ASP A 1 84 ? 13.374 -7.357 8.840 1.00 94.56 84 ASP A CA 1
ATOM 659 C C . ASP A 1 84 ? 13.722 -5.964 9.393 1.00 94.56 84 ASP A C 1
ATOM 661 O O . ASP A 1 84 ? 14.018 -5.040 8.631 1.00 94.56 84 ASP A O 1
ATOM 665 N N . GLY A 1 85 ? 13.675 -5.808 10.716 1.00 91.69 85 GLY A N 1
ATOM 666 C CA . GLY A 1 85 ? 13.919 -4.541 11.412 1.00 91.69 85 GLY A CA 1
ATOM 667 C C . GLY A 1 85 ? 12.657 -3.809 11.882 1.00 91.69 85 GLY A C 1
ATOM 668 O O . GLY A 1 85 ? 11.535 -4.307 11.791 1.00 91.69 85 GLY A O 1
ATOM 669 N N . GLU A 1 86 ? 12.860 -2.613 12.438 1.00 89.69 86 GLU A N 1
ATOM 670 C CA . GLU A 1 86 ? 11.784 -1.776 12.977 1.00 89.69 86 GLU A CA 1
ATOM 671 C C . GLU A 1 86 ? 11.246 -0.841 11.894 1.00 89.69 86 GLU A C 1
ATOM 673 O O . GLU A 1 86 ? 11.994 -0.054 11.301 1.00 89.69 86 GLU A O 1
ATOM 678 N N . LEU A 1 87 ? 9.944 -0.936 11.622 1.00 94.31 87 LEU A N 1
ATOM 679 C CA . LEU A 1 87 ? 9.263 -0.110 10.633 1.00 94.31 87 LEU A CA 1
ATOM 680 C C . LEU A 1 87 ?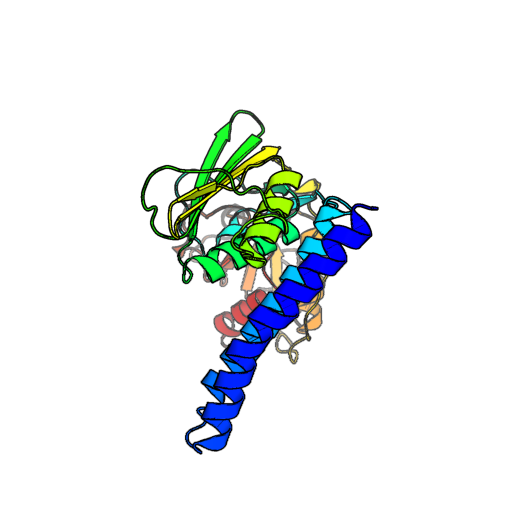 8.403 0.946 11.342 1.00 94.31 87 LEU A C 1
ATOM 682 O O . LEU A 1 87 ? 7.476 0.577 12.072 1.00 94.31 87 LEU A O 1
ATOM 686 N N . PRO A 1 88 ? 8.672 2.248 11.136 1.00 95.06 88 PRO A N 1
ATOM 687 C CA . PRO A 1 88 ? 7.829 3.300 11.682 1.00 95.06 88 PRO A CA 1
ATOM 688 C C . PRO A 1 88 ? 6.442 3.281 11.031 1.00 95.06 88 PRO A C 1
ATOM 690 O O . PRO A 1 88 ? 6.235 2.668 9.985 1.00 95.06 88 PRO A O 1
ATOM 693 N N . ALA A 1 89 ? 5.485 3.969 11.650 1.00 94.44 89 ALA A N 1
ATOM 694 C CA . ALA A 1 89 ? 4.109 3.995 11.166 1.00 94.44 89 ALA A CA 1
ATOM 695 C C . ALA A 1 89 ? 3.989 4.698 9.801 1.00 94.44 89 ALA A C 1
ATOM 697 O O . ALA A 1 89 ? 3.433 4.126 8.860 1.00 94.44 89 ALA A O 1
ATOM 698 N N . LEU A 1 90 ? 4.554 5.908 9.679 1.00 96.50 90 LEU A N 1
ATOM 699 C CA . LEU A 1 90 ? 4.477 6.724 8.469 1.00 96.50 90 LEU A CA 1
ATOM 700 C C . LEU A 1 90 ? 5.832 7.311 8.055 1.00 96.50 90 LEU A C 1
ATOM 702 O O . LEU A 1 90 ? 6.699 7.595 8.885 1.00 96.50 90 LEU A O 1
ATOM 706 N N . ALA A 1 91 ? 5.979 7.539 6.751 1.00 97.25 91 ALA A N 1
ATOM 707 C CA . ALA A 1 91 ? 7.053 8.342 6.174 1.00 97.25 91 ALA A CA 1
ATOM 708 C C . ALA A 1 91 ? 6.552 9.138 4.961 1.00 97.25 91 ALA A C 1
ATOM 710 O O . ALA A 1 91 ? 5.577 8.750 4.317 1.00 97.25 91 ALA A O 1
ATOM 711 N N . LEU A 1 92 ? 7.231 10.238 4.635 1.00 97.75 92 LEU A N 1
ATOM 712 C CA . LEU A 1 92 ? 6.952 11.061 3.459 1.00 97.75 92 LEU A CA 1
ATOM 713 C C . LEU A 1 92 ? 7.499 10.387 2.195 1.00 97.75 92 LEU A C 1
ATOM 715 O O . LEU A 1 92 ? 8.696 10.458 1.913 1.00 97.75 92 LEU A O 1
ATOM 719 N N . LEU A 1 93 ? 6.629 9.737 1.418 1.00 96.56 93 LEU A N 1
ATOM 720 C CA . LEU A 1 93 ? 6.989 9.109 0.141 1.00 96.56 93 LEU A CA 1
ATOM 721 C C . LEU A 1 93 ? 5.792 8.992 -0.812 1.00 96.56 93 LEU A C 1
ATOM 723 O O . LEU A 1 93 ? 4.638 9.071 -0.406 1.00 96.56 93 LEU A O 1
ATOM 727 N N . ASP A 1 94 ? 6.055 8.774 -2.102 1.00 96.06 94 ASP A N 1
ATOM 728 C CA . ASP A 1 94 ? 4.995 8.467 -3.071 1.00 96.06 94 ASP A CA 1
ATOM 729 C C . ASP A 1 94 ? 4.659 6.965 -3.016 1.00 96.06 94 ASP A C 1
ATOM 731 O O . ASP A 1 94 ? 5.281 6.126 -3.679 1.00 96.06 94 ASP A O 1
ATOM 735 N N . ALA A 1 95 ? 3.665 6.620 -2.193 1.00 93.88 95 ALA A N 1
ATOM 736 C CA . ALA A 1 95 ? 3.216 5.247 -1.950 1.00 93.88 95 ALA A CA 1
ATOM 737 C C . ALA A 1 95 ? 2.808 4.513 -3.237 1.00 93.88 95 ALA A C 1
ATOM 739 O O . ALA A 1 95 ? 3.055 3.310 -3.392 1.00 93.88 95 ALA A O 1
ATOM 740 N N . ARG A 1 96 ? 2.205 5.240 -4.185 1.00 93.25 96 ARG A N 1
ATOM 741 C CA . ARG A 1 96 ? 1.743 4.686 -5.459 1.00 93.25 96 ARG A CA 1
ATOM 742 C C . ARG A 1 96 ? 2.930 4.310 -6.335 1.00 93.25 96 ARG A C 1
ATOM 744 O O . ARG A 1 96 ? 2.966 3.199 -6.865 1.00 93.25 96 ARG A O 1
ATOM 751 N N . ARG A 1 97 ? 3.920 5.198 -6.467 1.00 95.50 97 ARG A N 1
ATOM 752 C CA . ARG A 1 97 ? 5.141 4.916 -7.239 1.00 95.50 97 ARG A CA 1
ATOM 753 C C . ARG A 1 97 ? 5.995 3.841 -6.585 1.00 95.50 97 ARG A C 1
ATOM 755 O O . ARG A 1 97 ? 6.515 2.985 -7.295 1.00 95.50 97 ARG A O 1
ATOM 762 N N . LEU A 1 98 ? 6.080 3.808 -5.256 1.00 96.50 98 LEU A N 1
ATOM 763 C CA . LEU A 1 98 ? 6.765 2.718 -4.566 1.00 96.50 98 LEU A CA 1
ATOM 764 C C . LEU A 1 98 ? 6.073 1.375 -4.836 1.00 96.50 98 LEU A C 1
ATOM 766 O O . LEU A 1 98 ? 6.731 0.427 -5.252 1.00 96.50 98 LEU A O 1
ATOM 770 N N . THR A 1 99 ? 4.746 1.300 -4.717 1.00 94.50 99 THR A N 1
ATOM 771 C CA . THR A 1 99 ? 3.980 0.085 -5.056 1.00 94.50 99 THR A CA 1
ATOM 772 C C . THR A 1 99 ? 4.211 -0.343 -6.511 1.00 94.50 99 THR A C 1
ATOM 774 O O . THR A 1 99 ? 4.410 -1.528 -6.785 1.00 94.50 99 THR A O 1
ATOM 777 N N . GLN A 1 100 ? 4.269 0.622 -7.437 1.00 94.88 100 GLN A N 1
ATOM 778 C CA . GLN A 1 100 ? 4.577 0.405 -8.853 1.00 94.88 100 GLN A CA 1
ATOM 779 C C . GLN A 1 100 ? 5.964 -0.241 -9.058 1.00 94.88 100 GLN A C 1
ATOM 781 O O . GLN A 1 100 ? 6.103 -1.159 -9.875 1.00 94.88 100 GLN A O 1
ATOM 786 N N . VAL A 1 101 ? 6.973 0.199 -8.298 1.00 96.56 101 VAL A N 1
ATOM 787 C CA . VAL A 1 101 ? 8.319 -0.399 -8.270 1.00 96.56 101 VAL A CA 1
ATOM 788 C C . VAL A 1 101 ? 8.273 -1.820 -7.711 1.00 96.56 101 VAL A C 1
ATOM 790 O O . VAL A 1 101 ? 8.775 -2.742 -8.352 1.00 96.56 101 VAL A O 1
ATOM 793 N N . LEU A 1 102 ? 7.641 -2.026 -6.550 1.00 95.31 102 LEU A N 1
ATOM 794 C CA . LEU A 1 102 ? 7.583 -3.342 -5.900 1.00 95.31 102 LEU A CA 1
ATOM 795 C C . LEU A 1 102 ? 6.881 -4.390 -6.775 1.00 95.31 102 LEU A C 1
ATOM 797 O O . LEU A 1 102 ? 7.311 -5.542 -6.813 1.00 95.31 102 LEU A O 1
ATOM 801 N N . ALA A 1 103 ? 5.836 -3.997 -7.510 1.00 92.94 103 ALA A N 1
ATOM 802 C CA . ALA A 1 103 ? 5.156 -4.867 -8.468 1.00 92.94 103 ALA A CA 1
ATOM 803 C C . ALA A 1 103 ? 6.089 -5.318 -9.606 1.00 92.94 103 ALA A C 1
ATOM 805 O O . ALA A 1 103 ? 6.156 -6.508 -9.908 1.00 92.94 103 ALA A O 1
ATOM 806 N N . ARG A 1 104 ? 6.872 -4.396 -10.182 1.00 93.75 104 ARG A N 1
ATOM 807 C CA . ARG A 1 104 ? 7.840 -4.702 -11.255 1.00 93.75 104 ARG A CA 1
ATOM 808 C C . ARG A 1 104 ? 8.973 -5.602 -10.783 1.00 93.75 104 ARG A C 1
ATOM 810 O O . ARG A 1 104 ? 9.350 -6.527 -11.495 1.00 93.75 104 ARG A O 1
ATOM 817 N N . LEU A 1 105 ? 9.482 -5.370 -9.573 1.00 94.06 105 LEU A N 1
ATOM 818 C CA . LEU A 1 105 ? 10.495 -6.238 -8.970 1.00 94.06 105 LEU A CA 1
ATOM 819 C C . LEU A 1 105 ? 9.969 -7.663 -8.796 1.00 94.06 105 LEU A C 1
ATOM 821 O O . LEU A 1 105 ? 10.637 -8.601 -9.216 1.00 94.06 105 LEU A O 1
ATOM 825 N N . ARG A 1 106 ? 8.760 -7.821 -8.239 1.00 91.56 106 ARG A N 1
ATOM 826 C CA . ARG A 1 106 ? 8.116 -9.134 -8.084 1.00 91.56 106 ARG A CA 1
ATOM 827 C C . ARG A 1 106 ? 7.896 -9.826 -9.427 1.00 91.56 106 ARG A C 1
ATOM 829 O O . ARG A 1 106 ? 8.188 -11.011 -9.543 1.00 91.56 106 ARG A O 1
ATOM 836 N N . ALA A 1 107 ? 7.406 -9.105 -10.434 1.00 89.44 107 ALA A N 1
ATOM 837 C CA . ALA A 1 107 ? 7.192 -9.663 -11.767 1.00 89.44 107 ALA A CA 1
ATOM 838 C C . ALA A 1 107 ? 8.505 -10.151 -12.403 1.00 89.44 107 ALA A C 1
ATOM 840 O O . ALA A 1 107 ? 8.523 -11.188 -13.060 1.00 89.44 107 ALA A O 1
ATOM 841 N N . HIS A 1 108 ? 9.610 -9.438 -12.169 1.00 89.88 108 HIS A N 1
ATOM 842 C CA . HIS A 1 108 ? 10.927 -9.825 -12.666 1.00 89.88 108 HIS A CA 1
ATOM 843 C C . HIS A 1 108 ? 11.517 -11.036 -11.928 1.00 89.88 108 HIS A C 1
ATOM 845 O O . HIS A 1 108 ? 12.049 -11.936 -12.569 1.00 89.88 108 HIS A O 1
ATOM 851 N N . SER A 1 109 ? 11.412 -11.072 -10.597 1.00 87.50 109 SER A N 1
ATOM 852 C CA . SER A 1 109 ? 12.079 -12.070 -9.748 1.00 87.50 109 SER A CA 1
ATOM 853 C C . SER A 1 109 ? 11.282 -13.355 -9.496 1.00 87.50 109 SER A C 1
ATOM 855 O O . SER A 1 109 ? 11.737 -14.217 -8.744 1.00 87.50 109 SER A O 1
ATOM 857 N N . GLY A 1 110 ? 10.070 -13.482 -10.043 1.00 84.06 110 GLY A N 1
ATOM 858 C CA . GLY A 1 110 ? 9.176 -14.606 -9.737 1.00 84.06 110 GLY A CA 1
ATOM 859 C C . GLY A 1 110 ? 8.457 -14.484 -8.386 1.00 84.06 110 GLY A C 1
ATOM 860 O O . GLY A 1 110 ? 8.075 -15.486 -7.789 1.00 84.06 110 GLY A O 1
ATOM 861 N N . GLY A 1 111 ? 8.266 -13.259 -7.890 1.00 81.50 111 GLY A N 1
ATOM 862 C CA . GLY A 1 111 ? 7.378 -12.937 -6.767 1.00 81.50 111 GLY A CA 1
ATOM 863 C C . GLY A 1 111 ? 8.059 -12.785 -5.407 1.00 81.50 111 GLY A C 1
ATOM 864 O O . GLY A 1 111 ? 7.462 -12.210 -4.496 1.00 81.50 111 GLY A O 1
ATOM 865 N N . GLN A 1 112 ? 9.307 -13.231 -5.261 1.00 86.62 112 GLN A N 1
ATOM 866 C CA . GLN A 1 112 ? 10.051 -13.076 -4.012 1.00 86.62 112 GLN A CA 1
ATOM 867 C C . GLN A 1 112 ? 10.524 -11.632 -3.846 1.00 86.62 112 GLN A C 1
ATOM 869 O O . GLN A 1 112 ? 11.255 -11.107 -4.689 1.00 86.62 112 GLN A O 1
ATOM 874 N N . LEU A 1 113 ? 10.108 -11.011 -2.744 1.00 94.12 113 LEU A N 1
ATOM 875 C CA . LEU A 1 113 ? 10.491 -9.671 -2.314 1.00 94.12 113 LEU A CA 1
ATOM 876 C C . LEU A 1 113 ? 10.709 -9.718 -0.801 1.00 94.12 113 LEU A C 1
ATOM 878 O O . LEU A 1 113 ? 9.917 -10.343 -0.105 1.00 94.12 113 LEU A O 1
ATOM 882 N N . ALA A 1 114 ? 11.737 -9.047 -0.304 1.00 95.38 114 ALA A N 1
ATOM 883 C CA . ALA A 1 114 ? 11.993 -8.824 1.111 1.00 95.38 114 ALA A CA 1
ATOM 884 C C . ALA A 1 114 ? 12.277 -7.338 1.342 1.00 95.38 114 ALA A C 1
ATOM 886 O O . ALA A 1 114 ? 12.789 -6.648 0.451 1.00 95.38 114 ALA A O 1
ATOM 887 N N . VAL A 1 115 ? 11.947 -6.852 2.536 1.00 97.00 115 VAL A N 1
ATOM 888 C CA . VAL A 1 115 ? 12.243 -5.487 2.961 1.00 97.00 115 VAL A CA 1
ATOM 889 C C . VAL A 1 115 ? 13.033 -5.505 4.260 1.00 97.00 115 VAL A C 1
ATOM 891 O O . VAL A 1 115 ? 12.730 -6.257 5.180 1.00 97.00 115 VAL A O 1
ATOM 894 N N . GLN A 1 116 ? 14.049 -4.656 4.323 1.00 97.44 116 GLN A N 1
ATOM 895 C CA . GLN A 1 116 ? 14.768 -4.345 5.546 1.00 97.44 116 GLN A CA 1
ATOM 896 C C . GLN A 1 116 ? 14.550 -2.872 5.883 1.00 97.44 116 GLN A C 1
ATOM 898 O O . GLN A 1 116 ? 14.613 -2.022 4.984 1.00 97.44 116 GLN A O 1
ATOM 903 N N . SER A 1 117 ? 14.305 -2.563 7.154 1.00 97.00 117 SER A N 1
ATOM 904 C CA . SER A 1 117 ? 14.078 -1.197 7.617 1.00 97.00 117 SER A CA 1
ATOM 905 C C . SER A 1 117 ? 14.961 -0.830 8.800 1.00 97.00 117 SER A C 1
ATOM 907 O O . SER A 1 117 ? 15.180 -1.612 9.723 1.00 97.00 117 SER A O 1
ATOM 909 N N . TRP A 1 118 ? 15.444 0.410 8.782 1.00 95.69 118 TRP A N 1
ATOM 910 C CA . TRP A 1 118 ? 16.192 0.990 9.893 1.00 95.69 118 TRP A CA 1
ATOM 911 C C . TRP A 1 118 ? 15.832 2.461 10.040 1.00 95.69 118 TRP A C 1
ATOM 913 O O . TRP A 1 118 ? 15.764 3.191 9.047 1.00 95.69 118 TRP A O 1
ATOM 923 N N . ARG A 1 119 ? 15.662 2.921 11.279 1.00 94.81 119 ARG A N 1
ATOM 924 C CA . ARG A 1 119 ? 15.526 4.346 11.582 1.00 94.81 119 ARG A CA 1
ATOM 925 C C . ARG A 1 119 ? 16.905 4.997 11.665 1.00 94.81 119 ARG A C 1
ATOM 927 O O . ARG A 1 119 ? 17.803 4.482 12.327 1.00 94.81 119 ARG A O 1
ATOM 934 N N . VAL A 1 120 ? 17.074 6.137 11.002 1.00 93.19 120 VAL A N 1
ATOM 935 C CA . VAL A 1 120 ? 18.311 6.925 11.010 1.00 93.19 120 VAL A CA 1
ATOM 936 C C . VAL A 1 120 ? 17.944 8.373 11.319 1.00 93.19 120 VAL A C 1
ATOM 938 O O . VAL A 1 120 ? 17.587 9.137 10.429 1.00 93.19 120 VAL A O 1
ATOM 941 N N . GLY A 1 121 ? 18.005 8.746 12.600 1.00 93.00 121 GLY A N 1
ATOM 942 C CA . GLY A 1 121 ? 17.533 10.055 13.055 1.00 93.00 121 GLY A CA 1
ATOM 943 C C . GLY A 1 121 ? 16.031 10.222 12.806 1.00 93.00 121 GLY A C 1
ATOM 944 O O . GLY A 1 121 ? 15.225 9.455 13.342 1.00 93.00 121 GLY A O 1
ATOM 945 N N . ASP A 1 122 ? 15.684 11.210 11.982 1.00 94.94 122 ASP A N 1
ATOM 946 C CA . ASP A 1 122 ? 14.305 11.540 11.598 1.00 94.94 122 ASP A CA 1
ATOM 947 C C . ASP A 1 122 ? 13.923 11.021 10.201 1.00 94.94 122 ASP A C 1
ATOM 949 O O . ASP A 1 122 ? 12.974 11.478 9.569 1.00 94.94 122 ASP A O 1
ATOM 953 N N . GLU A 1 123 ? 14.680 10.043 9.702 1.00 96.75 123 GLU A N 1
ATOM 954 C CA . GLU A 1 123 ? 14.400 9.339 8.458 1.00 96.75 123 GLU A CA 1
ATOM 955 C C . GLU A 1 123 ? 14.247 7.838 8.709 1.00 96.75 123 GLU A C 1
ATOM 957 O O . GLU A 1 123 ? 14.857 7.253 9.613 1.00 96.75 123 GLU A O 1
ATOM 962 N N . VAL A 1 124 ? 13.485 7.186 7.838 1.00 97.06 124 VAL A N 1
ATOM 963 C CA . VAL A 1 124 ? 13.524 5.740 7.656 1.00 97.06 124 VAL A CA 1
ATOM 964 C C . VAL A 1 124 ? 14.336 5.407 6.414 1.00 97.06 124 VAL A C 1
ATOM 966 O O . VAL A 1 124 ? 14.184 6.008 5.349 1.00 97.06 124 VAL A O 1
ATOM 969 N N . ARG A 1 125 ? 15.205 4.409 6.543 1.00 97.56 125 ARG A N 1
ATOM 970 C CA . ARG A 1 125 ? 15.885 3.775 5.423 1.00 97.56 125 ARG A CA 1
ATOM 971 C C . ARG A 1 125 ? 15.200 2.456 5.125 1.00 97.56 125 ARG A C 1
ATOM 973 O O . ARG A 1 125 ? 15.103 1.607 6.007 1.00 97.56 125 ARG A O 1
ATOM 980 N N . LEU A 1 126 ? 14.774 2.290 3.880 1.00 97.81 126 LEU A N 1
ATOM 981 C CA . LEU A 1 126 ? 14.126 1.077 3.398 1.00 97.81 126 LEU A CA 1
ATOM 982 C C . LEU A 1 126 ? 14.988 0.463 2.305 1.00 97.81 126 LEU A C 1
ATOM 984 O O . LEU A 1 126 ? 15.290 1.116 1.302 1.00 97.81 126 LEU A O 1
ATOM 988 N N . ARG A 1 127 ? 15.373 -0.797 2.493 1.00 97.69 127 ARG A N 1
ATOM 989 C CA . ARG A 1 127 ? 16.036 -1.596 1.468 1.00 97.69 127 ARG A CA 1
ATOM 990 C C . ARG A 1 127 ? 15.102 -2.693 1.008 1.00 97.69 127 ARG A C 1
ATOM 992 O O . ARG A 1 127 ? 14.669 -3.513 1.807 1.00 97.69 127 ARG A O 1
ATOM 999 N N . PHE A 1 128 ? 14.861 -2.733 -0.290 1.00 97.50 128 PHE A N 1
ATOM 1000 C CA . PHE A 1 128 ? 14.080 -3.779 -0.927 1.00 97.50 128 PHE A CA 1
ATOM 1001 C C . PHE A 1 128 ? 15.009 -4.673 -1.734 1.00 97.50 128 PHE A C 1
ATOM 1003 O O . PHE A 1 128 ? 15.901 -4.177 -2.428 1.00 97.50 128 PHE A O 1
ATOM 1010 N N . ALA A 1 129 ? 14.791 -5.979 -1.650 1.00 96.56 129 ALA A N 1
ATOM 1011 C CA . ALA A 1 129 ? 15.519 -6.974 -2.421 1.00 96.56 129 ALA A CA 1
ATOM 1012 C C . ALA A 1 129 ? 14.552 -8.020 -2.974 1.00 96.56 129 ALA A C 1
ATOM 1014 O O . ALA A 1 129 ? 13.608 -8.418 -2.297 1.00 96.56 129 ALA A O 1
ATOM 1015 N N . ALA A 1 130 ? 14.784 -8.454 -4.204 1.00 95.69 130 ALA A N 1
ATOM 1016 C CA . ALA A 1 130 ? 13.965 -9.423 -4.910 1.00 95.69 130 ALA A CA 1
ATOM 1017 C C . ALA A 1 130 ? 14.862 -10.394 -5.684 1.00 95.69 130 ALA A C 1
ATOM 1019 O O . ALA A 1 130 ? 15.889 -9.982 -6.221 1.00 95.69 130 ALA A O 1
ATOM 1020 N N . GLY A 1 131 ? 14.465 -11.663 -5.762 1.00 92.50 131 GLY A N 1
ATOM 1021 C CA . GLY A 1 131 ? 15.231 -12.696 -6.466 1.00 92.50 131 GLY A CA 1
ATOM 1022 C C . GLY A 1 131 ? 16.516 -13.111 -5.744 1.00 92.50 131 GLY A C 1
ATOM 1023 O O . GLY A 1 131 ? 16.764 -12.731 -4.600 1.00 92.50 131 GLY A O 1
ATOM 1024 N N . THR A 1 132 ? 17.332 -13.915 -6.427 1.00 90.69 132 THR A N 1
ATOM 1025 C CA . THR A 1 132 ? 18.612 -14.414 -5.904 1.00 90.69 132 THR A CA 1
ATOM 1026 C C . THR A 1 132 ? 19.759 -13.754 -6.667 1.00 90.69 132 THR A C 1
ATOM 1028 O O . THR A 1 132 ? 19.765 -13.826 -7.896 1.00 90.69 132 THR A O 1
ATOM 1031 N N . PRO A 1 133 ? 20.715 -13.101 -5.984 1.00 92.25 133 PRO A N 1
ATOM 1032 C CA . PRO A 1 133 ? 21.850 -12.492 -6.659 1.00 92.25 133 PRO A CA 1
ATOM 1033 C C . PRO A 1 133 ? 22.768 -13.546 -7.277 1.00 92.25 133 PRO A C 1
ATOM 1035 O O . PRO A 1 133 ? 23.098 -14.542 -6.634 1.00 92.25 133 PRO A O 1
ATOM 1038 N N . ASP A 1 134 ? 23.231 -13.270 -8.492 1.00 90.88 134 ASP A N 1
ATOM 1039 C CA . ASP A 1 134 ? 24.295 -14.010 -9.166 1.00 90.88 134 ASP A CA 1
ATOM 1040 C C . ASP A 1 134 ? 25.430 -13.047 -9.555 1.00 90.88 134 ASP A C 1
ATOM 1042 O O . ASP A 1 134 ? 25.303 -12.213 -10.458 1.00 90.88 134 ASP A O 1
ATOM 1046 N N . GLY A 1 135 ? 26.530 -13.096 -8.800 1.00 93.19 135 GLY A N 1
ATOM 1047 C CA . GLY A 1 135 ? 27.719 -12.275 -9.033 1.00 93.19 135 GLY A CA 1
ATOM 1048 C C . GLY A 1 135 ? 27.695 -10.865 -8.411 1.00 93.19 135 GLY A C 1
ATOM 1049 O O . GLY A 1 135 ? 27.065 -10.636 -7.376 1.00 93.19 135 GLY A O 1
ATOM 1050 N N . PRO A 1 136 ? 28.469 -9.913 -8.968 1.00 94.44 136 PRO A N 1
ATOM 1051 C CA . PRO A 1 136 ? 28.559 -8.557 -8.439 1.00 94.44 136 PRO A CA 1
ATOM 1052 C C . PRO A 1 136 ? 27.307 -7.734 -8.761 1.00 94.44 136 PRO A C 1
ATOM 1054 O O . PRO A 1 136 ? 26.656 -7.923 -9.786 1.00 94.44 136 PRO A O 1
ATOM 1057 N N . TRP A 1 137 ? 27.015 -6.766 -7.893 1.00 95.38 137 TRP A N 1
ATOM 1058 C CA . TRP A 1 137 ? 25.931 -5.812 -8.105 1.00 95.38 137 TRP A CA 1
ATOM 1059 C C . TRP A 1 137 ? 26.359 -4.687 -9.042 1.00 95.38 137 TRP A C 1
ATOM 1061 O O . TRP A 1 137 ? 27.360 -4.015 -8.789 1.00 95.38 137 TRP A O 1
ATOM 1071 N N . CYS A 1 138 ? 25.549 -4.447 -10.068 1.00 93.69 138 CYS A N 1
ATOM 1072 C CA . CYS A 1 138 ? 25.724 -3.371 -11.035 1.00 93.69 138 CYS A CA 1
ATOM 1073 C C . CYS A 1 138 ? 24.504 -2.449 -11.026 1.00 93.69 138 CYS A C 1
ATOM 1075 O O . CYS A 1 138 ? 23.386 -2.885 -10.757 1.00 93.69 138 CYS A O 1
ATOM 1077 N N . ASP A 1 139 ? 24.706 -1.172 -11.331 1.00 94.44 139 ASP A N 1
ATOM 1078 C CA . ASP A 1 139 ? 23.604 -0.216 -11.392 1.00 94.44 139 ASP A CA 1
ATOM 1079 C C . ASP A 1 139 ? 22.772 -0.422 -12.659 1.00 94.44 139 ASP A C 1
ATOM 1081 O O . ASP A 1 139 ? 23.313 -0.594 -13.752 1.00 94.44 139 ASP A O 1
ATOM 1085 N N . VAL A 1 140 ? 21.449 -0.340 -12.521 1.00 92.25 140 VAL A N 1
ATOM 1086 C CA . VAL A 1 140 ? 20.543 -0.333 -13.670 1.00 92.25 140 VAL A CA 1
ATOM 1087 C C . VAL A 1 140 ? 20.523 1.075 -14.268 1.00 92.25 140 VAL A C 1
ATOM 1089 O O . VAL A 1 140 ? 20.023 2.033 -13.670 1.00 92.25 140 VAL A O 1
ATOM 1092 N N . THR A 1 141 ? 21.066 1.197 -15.474 1.00 84.12 141 THR A N 1
ATOM 1093 C CA . THR A 1 141 ? 21.157 2.432 -16.269 1.00 84.12 141 THR A CA 1
ATOM 1094 C C . THR A 1 141 ? 19.792 2.964 -16.687 1.00 84.12 141 THR A C 1
ATOM 1096 O O . THR A 1 141 ? 19.589 4.182 -16.665 1.00 84.12 141 THR A O 1
ATOM 1099 N N . ALA A 1 142 ? 18.848 2.061 -16.967 1.00 83.38 142 ALA A N 1
ATOM 1100 C CA . ALA A 1 142 ? 17.497 2.381 -17.420 1.00 83.38 142 ALA A CA 1
ATOM 1101 C C . ALA A 1 142 ? 17.506 3.200 -18.715 1.00 83.38 142 ALA A C 1
ATOM 1103 O O . ALA A 1 142 ? 16.920 4.276 -18.772 1.00 83.38 142 ALA A O 1
ATOM 1104 N N . SER A 1 143 ? 18.219 2.717 -19.736 1.00 83.62 143 SER A N 1
ATOM 1105 C CA . SER A 1 143 ? 18.232 3.361 -21.047 1.00 83.62 143 SER A CA 1
ATOM 1106 C C . SER A 1 143 ? 17.802 2.396 -22.143 1.00 83.62 143 SER A C 1
ATOM 1108 O O . SER A 1 143 ? 18.218 1.243 -22.184 1.00 83.62 143 SER A O 1
ATOM 1110 N N . LEU A 1 144 ? 17.000 2.887 -23.084 1.00 81.06 144 LEU A N 1
ATOM 1111 C CA . LEU A 1 144 ? 16.655 2.205 -24.332 1.00 81.06 144 LEU A CA 1
ATOM 1112 C C . LEU A 1 144 ? 17.880 2.012 -25.242 1.00 81.06 144 LEU A C 1
ATOM 1114 O O . LEU A 1 144 ? 17.791 1.348 -26.276 1.00 81.06 144 LEU A O 1
ATOM 1118 N N . ASP A 1 145 ? 19.023 2.588 -24.869 1.00 77.50 145 ASP A N 1
ATOM 1119 C CA . ASP A 1 145 ? 20.310 2.381 -25.516 1.00 77.50 145 ASP A CA 1
ATOM 1120 C C . ASP A 1 145 ? 20.989 1.070 -25.104 1.00 77.50 145 ASP A C 1
ATOM 1122 O O . ASP A 1 145 ? 21.936 0.653 -25.778 1.00 77.50 145 ASP A O 1
ATOM 1126 N N . ASP A 1 146 ? 20.511 0.430 -24.034 1.00 79.12 146 ASP A N 1
ATOM 1127 C CA . ASP A 1 146 ? 21.077 -0.803 -23.502 1.00 79.12 146 ASP A CA 1
ATOM 1128 C C . ASP A 1 146 ? 20.861 -1.987 -24.460 1.00 79.12 146 ASP A C 1
ATOM 1130 O O . ASP A 1 146 ? 19.864 -2.082 -25.177 1.00 79.12 146 ASP A O 1
ATOM 1134 N N . GLN A 1 147 ? 21.803 -2.939 -24.455 1.00 72.94 147 GLN A N 1
ATOM 1135 C CA . GLN A 1 147 ? 21.745 -4.125 -25.327 1.00 72.94 147 GLN A CA 1
ATOM 1136 C C . GLN A 1 147 ? 20.535 -5.022 -25.039 1.00 72.94 147 GLN A C 1
ATOM 1138 O O . GLN A 1 147 ? 20.087 -5.759 -25.916 1.00 72.94 147 GLN A O 1
ATOM 1143 N N . ARG A 1 148 ? 20.019 -4.978 -23.805 1.00 81.31 148 ARG A N 1
ATOM 1144 C CA . ARG A 1 148 ? 18.861 -5.750 -23.360 1.00 81.31 148 ARG A CA 1
ATOM 1145 C C . ARG A 1 148 ? 17.819 -4.798 -22.792 1.00 81.31 148 ARG A C 1
ATOM 1147 O O . ARG A 1 148 ? 18.028 -4.212 -21.734 1.00 81.31 148 ARG A O 1
ATOM 1154 N N . ILE A 1 149 ? 16.684 -4.696 -23.475 1.00 82.44 149 ILE A N 1
ATOM 1155 C CA . ILE A 1 149 ? 15.559 -3.868 -23.045 1.00 82.44 149 ILE A CA 1
ATOM 1156 C C . ILE A 1 149 ? 14.693 -4.698 -22.093 1.00 82.44 149 ILE A C 1
ATOM 1158 O O . ILE A 1 149 ? 14.107 -5.710 -22.475 1.00 82.44 149 ILE A O 1
ATOM 1162 N N . LEU A 1 150 ? 14.635 -4.276 -20.831 1.00 88.88 150 LEU A N 1
ATOM 1163 C CA . LEU A 1 150 ? 13.797 -4.871 -19.788 1.00 88.88 150 LEU A CA 1
ATOM 1164 C C . LEU A 1 150 ? 12.856 -3.788 -19.250 1.00 88.88 150 LEU A C 1
ATOM 1166 O O . LEU A 1 150 ? 13.147 -3.219 -18.196 1.00 88.88 150 LEU A O 1
ATOM 1170 N N . PRO A 1 151 ? 11.749 -3.475 -19.948 1.00 89.75 151 PRO A N 1
ATOM 1171 C CA . PRO A 1 151 ? 10.957 -2.281 -19.671 1.00 89.75 151 PRO A CA 1
ATOM 1172 C C . PRO A 1 151 ? 10.500 -2.173 -18.216 1.00 89.75 151 PRO A C 1
ATOM 1174 O O . PRO A 1 151 ? 10.713 -1.140 -17.592 1.00 89.75 151 PRO A O 1
ATOM 1177 N N . GLY A 1 152 ? 9.996 -3.256 -17.617 1.00 92.44 152 GLY A N 1
ATOM 1178 C CA . GLY A 1 152 ? 9.597 -3.245 -16.206 1.00 92.44 152 GLY A CA 1
ATOM 1179 C C . GLY A 1 152 ? 10.743 -2.912 -15.243 1.00 92.44 152 GLY A C 1
ATOM 1180 O O . GLY A 1 152 ? 10.571 -2.125 -14.313 1.00 92.44 152 GLY A O 1
ATOM 1181 N N . VAL A 1 153 ? 11.950 -3.431 -15.488 1.00 94.44 153 VAL A N 1
ATOM 1182 C CA . VAL A 1 153 ? 13.140 -3.121 -14.672 1.00 94.44 153 VAL A CA 1
ATOM 1183 C C . VAL A 1 153 ? 13.604 -1.682 -14.907 1.00 94.44 153 VAL A C 1
ATOM 1185 O O . VAL A 1 153 ? 13.973 -0.981 -13.967 1.00 94.44 153 VAL A O 1
ATOM 1188 N N . MET A 1 154 ? 13.543 -1.211 -16.151 1.00 94.38 154 MET A N 1
ATOM 1189 C CA . MET A 1 154 ? 13.909 0.154 -16.524 1.00 94.38 154 MET A CA 1
ATOM 1190 C C . MET A 1 154 ? 12.948 1.183 -15.911 1.00 94.38 154 MET A C 1
ATOM 1192 O O . MET A 1 154 ? 13.403 2.157 -15.312 1.00 94.38 154 MET A O 1
ATOM 1196 N N . VAL A 1 155 ? 11.631 0.951 -15.969 1.00 95.19 155 VAL A N 1
ATOM 1197 C CA . VAL A 1 155 ? 10.630 1.772 -15.269 1.00 95.19 155 VAL A CA 1
ATOM 1198 C C . VAL A 1 155 ? 10.923 1.799 -13.772 1.00 95.19 155 VAL A C 1
ATOM 1200 O O . VAL A 1 155 ? 10.979 2.879 -13.180 1.00 95.19 155 VAL A O 1
ATOM 1203 N N . ALA A 1 156 ? 11.162 0.635 -13.157 1.00 96.62 156 ALA A N 1
ATOM 1204 C CA . ALA A 1 156 ? 11.494 0.563 -11.739 1.00 96.62 156 ALA A CA 1
ATOM 1205 C C . ALA A 1 156 ? 12.738 1.404 -11.407 1.00 96.62 156 ALA A C 1
ATOM 1207 O O . ALA A 1 156 ? 12.725 2.162 -10.440 1.00 96.62 156 ALA A O 1
ATOM 1208 N N . ALA A 1 157 ? 13.780 1.349 -12.236 1.00 96.38 157 ALA A N 1
ATOM 1209 C CA . ALA A 1 157 ? 14.985 2.148 -12.055 1.00 96.38 157 ALA A CA 1
ATOM 1210 C C . ALA A 1 157 ? 14.744 3.661 -12.199 1.00 96.38 157 ALA A C 1
ATOM 1212 O O . ALA A 1 157 ? 15.284 4.424 -11.396 1.00 96.38 157 ALA A O 1
ATOM 1213 N N . HIS A 1 158 ? 13.918 4.112 -13.152 1.00 95.88 158 HIS A N 1
ATOM 1214 C CA . HIS A 1 158 ? 13.540 5.529 -13.261 1.00 95.88 158 HIS A CA 1
ATOM 1215 C C . HIS A 1 158 ? 12.787 6.022 -12.023 1.00 95.88 158 HIS A C 1
ATOM 1217 O O . HIS A 1 158 ? 13.101 7.089 -11.496 1.00 95.88 158 HIS A O 1
ATOM 1223 N N . LEU A 1 159 ? 11.821 5.240 -11.536 1.00 97.19 159 LEU A N 1
ATOM 1224 C CA . LEU A 1 159 ? 11.036 5.578 -10.350 1.00 97.19 159 LEU A CA 1
ATOM 1225 C C . LEU A 1 159 ? 11.902 5.603 -9.087 1.00 97.19 159 LEU A C 1
ATOM 1227 O O . LEU A 1 159 ? 11.850 6.562 -8.323 1.00 97.19 159 LEU A O 1
ATOM 1231 N N . VAL A 1 160 ? 12.747 4.587 -8.892 1.00 97.56 160 VAL A N 1
ATOM 1232 C CA . VAL A 1 160 ? 13.701 4.531 -7.774 1.00 97.56 160 VAL A CA 1
ATOM 1233 C C . VAL A 1 160 ? 14.655 5.723 -7.809 1.00 97.56 160 VAL A C 1
ATOM 1235 O O . VAL A 1 160 ? 14.892 6.334 -6.770 1.00 97.56 160 VAL A O 1
ATOM 1238 N N . ARG A 1 161 ? 15.161 6.095 -8.992 1.00 96.31 161 ARG A N 1
ATOM 1239 C CA . ARG A 1 161 ? 16.025 7.270 -9.165 1.00 96.31 161 ARG A CA 1
ATOM 1240 C C . ARG A 1 161 ? 15.305 8.565 -8.796 1.00 96.31 161 ARG A C 1
ATOM 1242 O O . ARG A 1 161 ? 15.896 9.404 -8.127 1.00 96.31 161 ARG A O 1
ATOM 1249 N N . ALA A 1 162 ? 14.044 8.723 -9.196 1.00 95.75 162 ALA A N 1
ATOM 1250 C CA . ALA A 1 162 ? 13.251 9.890 -8.817 1.00 95.75 162 ALA A CA 1
ATOM 1251 C C . ALA A 1 162 ? 12.999 9.956 -7.304 1.00 95.75 162 ALA A C 1
ATOM 1253 O O . ALA A 1 162 ? 13.027 11.041 -6.737 1.00 95.75 162 ALA A O 1
ATOM 1254 N N . MET A 1 163 ? 12.847 8.807 -6.634 1.00 96.81 163 MET A N 1
ATOM 1255 C CA . MET A 1 163 ? 12.762 8.708 -5.167 1.00 96.81 163 MET A CA 1
ATOM 1256 C C . MET A 1 163 ? 14.123 8.880 -4.457 1.00 96.81 163 MET A C 1
ATOM 1258 O O . MET A 1 163 ? 14.233 8.611 -3.264 1.00 96.81 163 MET A O 1
ATOM 1262 N N . GLY A 1 164 ? 15.181 9.283 -5.171 1.00 95.44 164 GLY A N 1
ATOM 1263 C CA . GLY A 1 164 ? 16.521 9.495 -4.609 1.00 95.44 164 GLY A CA 1
ATOM 1264 C C . GLY A 1 164 ? 17.321 8.215 -4.343 1.00 95.44 164 GLY A C 1
ATOM 1265 O O . GLY A 1 164 ? 18.400 8.274 -3.754 1.00 95.44 164 GLY A O 1
ATOM 1266 N N . GLY A 1 165 ? 16.813 7.059 -4.770 1.00 96.19 165 GLY A N 1
ATOM 1267 C CA . GLY A 1 165 ? 17.472 5.766 -4.642 1.00 96.19 165 GLY A CA 1
ATOM 1268 C C . GLY A 1 165 ? 18.282 5.363 -5.873 1.00 96.19 165 GLY A C 1
ATOM 1269 O O . GLY A 1 165 ? 18.455 6.110 -6.841 1.00 96.19 165 GLY A O 1
ATOM 1270 N N . ARG A 1 166 ? 18.760 4.117 -5.857 1.00 96.81 166 ARG A N 1
ATOM 1271 C CA . ARG A 1 166 ? 19.451 3.494 -6.992 1.00 96.81 166 ARG A CA 1
ATOM 1272 C C . ARG A 1 166 ? 19.075 2.020 -7.104 1.00 96.81 166 ARG A C 1
ATOM 1274 O O . ARG A 1 166 ? 19.271 1.271 -6.149 1.00 96.81 166 ARG A O 1
ATOM 1281 N N . LEU A 1 167 ? 18.539 1.617 -8.259 1.00 97.62 167 LEU A N 1
ATOM 1282 C CA . LEU A 1 167 ? 18.256 0.211 -8.551 1.00 97.62 167 LEU A CA 1
ATOM 1283 C C . LEU A 1 167 ? 19.530 -0.481 -9.029 1.00 97.62 167 LEU A C 1
ATOM 1285 O O . LEU A 1 167 ? 20.231 0.033 -9.901 1.00 97.62 167 LEU A O 1
ATOM 1289 N N . GLN A 1 168 ? 19.805 -1.648 -8.462 1.00 96.94 168 GLN A N 1
ATOM 1290 C CA . GLN A 1 168 ? 20.941 -2.490 -8.804 1.00 96.94 168 GLN A CA 1
ATOM 1291 C C . GLN A 1 168 ? 20.463 -3.892 -9.174 1.00 96.94 168 GLN A C 1
ATOM 1293 O O . GLN A 1 168 ? 19.465 -4.368 -8.627 1.00 96.94 168 GLN A O 1
ATOM 1298 N N . CYS A 1 169 ? 21.196 -4.553 -10.065 1.00 94.81 169 CYS A N 1
ATOM 1299 C CA . CYS A 1 169 ? 20.955 -5.931 -10.472 1.00 94.81 169 CYS A CA 1
ATOM 1300 C C . CYS A 1 169 ? 22.199 -6.814 -10.289 1.00 94.81 169 CYS A C 1
ATOM 1302 O O . CYS A 1 169 ? 23.331 -6.327 -10.287 1.00 94.81 169 CYS A O 1
ATOM 1304 N N . SER A 1 170 ? 21.971 -8.113 -10.115 1.00 93.88 170 SER A N 1
ATOM 1305 C CA . SER A 1 170 ? 22.978 -9.176 -10.054 1.00 93.88 170 SER A CA 1
ATOM 1306 C C . SER A 1 170 ? 22.301 -10.477 -10.497 1.00 93.88 170 SER A C 1
ATOM 1308 O O . SER A 1 170 ? 21.549 -11.073 -9.729 1.00 93.88 170 SER A O 1
ATOM 1310 N N . GLY A 1 171 ? 22.486 -10.879 -11.757 1.00 88.75 171 GLY A N 1
ATOM 1311 C CA . GLY A 1 171 ? 21.651 -11.918 -12.374 1.00 88.75 171 GLY A CA 1
ATOM 1312 C C . GLY A 1 171 ? 20.173 -11.511 -12.375 1.00 88.75 171 GLY A C 1
ATOM 1313 O O . GLY A 1 171 ? 19.843 -10.414 -12.825 1.00 88.75 171 GLY A O 1
ATOM 1314 N N . ASP A 1 172 ? 19.316 -12.368 -11.816 1.00 88.12 172 ASP A N 1
ATOM 1315 C CA . ASP A 1 172 ? 17.882 -12.096 -11.600 1.00 88.12 172 ASP A CA 1
ATOM 1316 C C . ASP A 1 172 ? 17.603 -11.382 -10.259 1.00 88.12 172 ASP A C 1
ATOM 1318 O O . ASP A 1 172 ? 16.464 -11.024 -9.943 1.00 88.12 172 ASP A O 1
ATOM 1322 N N . GLY A 1 173 ? 18.641 -11.174 -9.443 1.00 94.25 173 GLY A N 1
ATOM 1323 C CA . GLY A 1 173 ? 18.566 -10.416 -8.204 1.00 94.25 173 GLY A CA 1
ATOM 1324 C C . GLY A 1 173 ? 18.431 -8.921 -8.477 1.00 94.25 173 GLY A C 1
ATOM 1325 O O . GLY A 1 173 ? 19.252 -8.335 -9.182 1.00 94.25 173 GLY A O 1
ATOM 1326 N N . LEU A 1 174 ? 17.434 -8.282 -7.869 1.00 96.94 174 LEU A N 1
ATOM 1327 C CA . LEU A 1 174 ? 17.229 -6.835 -7.881 1.00 96.94 174 LEU A CA 1
ATOM 1328 C C . LEU A 1 174 ? 17.266 -6.292 -6.458 1.00 96.94 174 LEU A C 1
ATOM 1330 O O . LEU A 1 174 ? 16.707 -6.893 -5.542 1.00 96.94 174 LEU A O 1
ATOM 1334 N N . ARG A 1 175 ? 17.872 -5.121 -6.264 1.00 97.31 175 ARG A N 1
ATOM 1335 C CA . ARG A 1 175 ? 17.783 -4.402 -4.989 1.00 97.31 175 ARG A CA 1
ATOM 1336 C C . ARG A 1 175 ? 17.807 -2.901 -5.176 1.00 97.31 175 ARG A C 1
ATOM 1338 O O . ARG A 1 175 ? 18.434 -2.393 -6.103 1.00 97.31 175 ARG A O 1
ATOM 1345 N N . PHE A 1 176 ? 17.198 -2.188 -4.244 1.00 98.12 176 PHE A N 1
ATOM 1346 C CA . PHE A 1 176 ? 17.386 -0.752 -4.117 1.00 98.12 176 PHE A CA 1
ATOM 1347 C C . PHE A 1 176 ? 17.232 -0.305 -2.669 1.00 98.12 176 PHE A C 1
ATOM 1349 O O . PHE A 1 176 ? 16.683 -1.015 -1.827 1.00 98.12 176 PHE A O 1
ATOM 1356 N N . GLU A 1 177 ? 17.726 0.894 -2.396 1.00 97.75 177 GLU A N 1
ATOM 1357 C CA . GLU A 1 177 ? 17.567 1.578 -1.121 1.00 97.75 177 GLU A CA 1
ATOM 1358 C C . GLU A 1 177 ? 16.953 2.955 -1.377 1.00 97.75 177 GLU A C 1
ATOM 1360 O O . GLU A 1 177 ? 17.342 3.635 -2.330 1.00 97.75 177 GLU A O 1
ATOM 1365 N N . ILE A 1 178 ? 16.004 3.348 -0.529 1.00 97.25 178 ILE A N 1
ATOM 1366 C CA . ILE A 1 178 ? 15.464 4.709 -0.448 1.00 97.25 178 ILE A CA 1
ATOM 1367 C C . ILE A 1 178 ? 15.534 5.207 0.994 1.00 97.25 178 ILE A C 1
ATOM 1369 O O . ILE A 1 178 ? 15.598 4.421 1.947 1.00 97.25 178 ILE A O 1
ATOM 1373 N N . ARG A 1 179 ? 15.510 6.529 1.142 1.00 97.25 179 ARG A N 1
ATOM 1374 C CA . ARG A 1 179 ? 15.357 7.211 2.425 1.00 97.25 179 ARG A CA 1
ATOM 1375 C C . ARG A 1 179 ? 14.140 8.108 2.342 1.00 97.25 179 ARG A C 1
ATOM 1377 O O . ARG A 1 179 ? 13.923 8.737 1.310 1.00 97.25 179 ARG A O 1
ATOM 1384 N N . ALA A 1 180 ? 13.363 8.136 3.410 1.00 97.38 180 ALA A N 1
ATOM 1385 C CA . ALA A 1 180 ? 12.187 8.978 3.512 1.00 97.38 180 ALA A CA 1
ATOM 1386 C C . ALA A 1 180 ? 12.162 9.626 4.902 1.00 97.38 180 ALA A C 1
ATOM 1388 O O . ALA A 1 180 ? 12.386 8.914 5.887 1.00 97.38 180 ALA A O 1
ATOM 1389 N N . PRO A 1 181 ? 11.895 10.938 5.008 1.00 97.81 181 PRO A N 1
ATOM 1390 C CA . PRO A 1 181 ? 11.616 11.568 6.292 1.00 97.81 181 PRO A CA 1
ATOM 1391 C C . PRO A 1 181 ? 10.433 10.888 6.977 1.00 97.81 181 PRO A C 1
ATOM 1393 O O . PRO A 1 181 ? 9.498 10.445 6.303 1.00 97.81 181 PRO A O 1
ATOM 1396 N N . LEU A 1 182 ? 10.459 10.810 8.303 1.00 97.31 182 LEU A N 1
ATOM 1397 C CA . LEU A 1 182 ? 9.298 10.367 9.068 1.00 97.31 182 LEU A CA 1
ATOM 1398 C C . LEU A 1 182 ? 8.149 11.364 8.897 1.00 97.31 182 LEU A C 1
ATOM 1400 O O . LEU A 1 182 ? 8.365 12.549 8.644 1.00 97.31 182 LEU A O 1
ATOM 1404 N N . ALA A 1 183 ? 6.924 10.861 9.003 1.00 96.81 183 ALA A N 1
ATOM 1405 C CA . ALA A 1 183 ? 5.720 11.675 8.929 1.00 96.81 183 ALA A CA 1
ATOM 1406 C C . ALA A 1 183 ? 4.860 11.464 10.174 1.00 96.81 183 ALA A C 1
ATOM 1408 O O . ALA A 1 183 ? 4.930 10.415 10.819 1.00 96.81 183 ALA A O 1
ATOM 1409 N N . ASP A 1 184 ? 4.041 12.462 10.483 1.00 94.19 184 ASP A N 1
ATOM 1410 C CA . ASP A 1 184 ? 3.031 12.395 11.531 1.00 94.19 184 ASP A C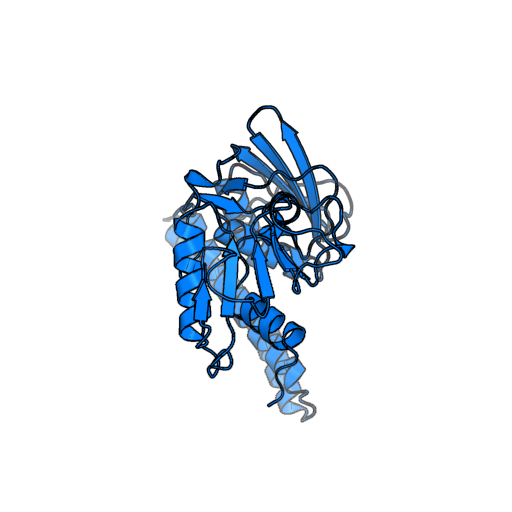A 1
ATOM 1411 C C . ASP A 1 184 ? 1.680 11.992 10.922 1.00 94.19 184 ASP A C 1
ATOM 1413 O O . ASP A 1 184 ? 1.390 12.301 9.763 1.00 94.19 184 ASP A O 1
ATOM 1417 N N . GLU A 1 185 ? 0.854 11.276 11.688 1.00 94.00 185 GLU A N 1
ATOM 1418 C CA . GLU A 1 185 ? -0.472 10.872 11.213 1.00 94.00 185 GLU A CA 1
ATOM 1419 C C . GLU A 1 185 ? -1.371 12.086 10.959 1.00 94.00 185 GLU A C 1
ATOM 1421 O O . GLU A 1 185 ? -2.168 12.040 10.031 1.00 94.00 185 GLU A O 1
ATOM 1426 N N . ARG A 1 186 ? -1.190 13.196 11.689 1.00 93.75 186 ARG A N 1
ATOM 1427 C CA . ARG A 1 186 ? -1.994 14.421 11.524 1.00 93.75 186 ARG A CA 1
ATOM 1428 C C . ARG A 1 186 ? -1.939 15.025 10.116 1.00 93.75 186 ARG A C 1
ATOM 1430 O O . ARG A 1 186 ? -2.812 15.804 9.752 1.00 93.75 186 ARG A O 1
ATOM 1437 N N . ASP A 1 187 ? -0.874 14.723 9.374 1.00 93.25 187 ASP A N 1
ATOM 1438 C CA . ASP A 1 187 ? -0.648 15.215 8.015 1.00 93.25 187 ASP A CA 1
ATOM 1439 C C . ASP A 1 187 ? -1.117 14.195 6.961 1.00 93.25 187 ASP A C 1
ATOM 1441 O O . ASP A 1 187 ? -1.104 14.473 5.757 1.00 93.25 187 ASP A O 1
ATOM 1445 N N . ALA A 1 188 ? -1.476 12.982 7.391 1.00 92.62 188 ALA A N 1
ATOM 1446 C CA . ALA A 1 188 ? -1.920 11.919 6.512 1.00 92.62 188 ALA A CA 1
ATOM 1447 C C . ALA A 1 188 ? -3.368 12.147 6.089 1.00 92.62 188 ALA A C 1
ATOM 1449 O O . ALA A 1 188 ? -4.224 12.527 6.878 1.00 92.62 188 ALA A O 1
ATOM 1450 N N . MET A 1 189 ? -3.660 11.851 4.827 1.00 90.19 189 MET A N 1
ATOM 1451 C CA . MET A 1 189 ? -5.029 11.831 4.326 1.00 90.19 189 MET A CA 1
ATOM 1452 C C . MET A 1 189 ? -5.449 10.384 4.072 1.00 90.19 189 MET A C 1
ATOM 1454 O O . MET A 1 189 ? -4.628 9.588 3.594 1.00 90.19 189 MET A O 1
ATOM 1458 N N . PRO A 1 190 ? -6.711 10.019 4.356 1.00 86.56 190 PRO A N 1
ATOM 1459 C CA . PRO A 1 190 ? -7.241 8.733 3.934 1.00 86.56 190 PRO A CA 1
ATOM 1460 C C . PRO A 1 190 ? -7.161 8.607 2.402 1.00 86.56 190 PRO A C 1
ATOM 1462 O O . PRO A 1 190 ? -7.150 9.611 1.679 1.00 86.56 190 PRO A O 1
ATOM 1465 N N . PRO A 1 191 ? -7.085 7.375 1.873 1.00 83.94 191 PRO A N 1
ATOM 1466 C CA . PRO A 1 191 ? -7.090 7.168 0.435 1.00 83.94 191 PRO A CA 1
ATOM 1467 C C . PRO A 1 191 ? -8.414 7.655 -0.158 1.00 83.94 191 PRO A C 1
ATOM 1469 O O . PRO A 1 191 ? -9.470 7.518 0.455 1.00 83.94 191 PRO A O 1
ATOM 1472 N N . THR A 1 192 ? -8.375 8.170 -1.387 1.00 76.62 192 THR A N 1
ATOM 1473 C CA . THR A 1 192 ? -9.608 8.472 -2.117 1.00 76.62 192 THR A CA 1
ATOM 1474 C C . THR A 1 192 ? -10.391 7.171 -2.324 1.00 76.62 192 THR A C 1
ATOM 1476 O O . THR A 1 192 ? -9.822 6.223 -2.881 1.00 76.62 192 THR A O 1
ATOM 1479 N N . PRO A 1 193 ? -11.662 7.089 -1.895 1.00 66.69 193 PRO A N 1
ATOM 1480 C CA . PRO A 1 193 ? -12.450 5.880 -2.065 1.00 66.69 193 PRO A CA 1
ATOM 1481 C C . PRO A 1 193 ? -12.613 5.581 -3.559 1.00 66.69 193 PRO A C 1
ATOM 1483 O O . PRO A 1 193 ? -13.148 6.375 -4.330 1.00 66.69 193 PRO A O 1
ATOM 1486 N N . HIS A 1 194 ? -12.104 4.426 -3.978 1.00 66.81 194 HIS A N 1
ATOM 1487 C CA . HIS A 1 194 ? -12.317 3.875 -5.311 1.00 66.81 194 HIS A CA 1
ATOM 1488 C C . HIS A 1 194 ? -12.684 2.404 -5.155 1.00 66.81 194 HIS A C 1
ATOM 1490 O O . HIS A 1 194 ? -11.813 1.533 -5.106 1.00 66.81 194 HIS A O 1
ATOM 1496 N N . PHE A 1 195 ? -13.974 2.140 -4.966 1.00 70.44 195 PHE A N 1
ATOM 1497 C CA . PHE A 1 195 ? -14.493 0.795 -4.764 1.00 70.44 195 PHE A CA 1
ATOM 1498 C C . PHE A 1 195 ? -15.970 0.715 -5.156 1.00 70.44 195 PHE A C 1
ATOM 1500 O O . PHE A 1 195 ? -16.708 1.686 -4.994 1.00 70.44 195 PHE A O 1
ATOM 1507 N N . ASP A 1 196 ? -16.385 -0.453 -5.641 1.00 73.94 196 ASP A N 1
ATOM 1508 C CA . ASP A 1 196 ? -17.789 -0.777 -5.863 1.00 73.94 196 ASP A CA 1
ATOM 1509 C C . ASP A 1 196 ? -18.431 -1.130 -4.522 1.00 73.94 196 ASP A C 1
ATOM 1511 O O . ASP A 1 196 ? -18.107 -2.158 -3.926 1.00 73.94 196 ASP A O 1
ATOM 1515 N N . TRP A 1 197 ? -19.326 -0.274 -4.029 1.00 73.81 197 TRP A N 1
ATOM 1516 C CA . TRP A 1 197 ? -19.995 -0.502 -2.751 1.00 73.81 197 TRP A CA 1
ATOM 1517 C C . TRP A 1 197 ? -20.704 -1.863 -2.743 1.00 73.81 197 TRP A C 1
ATOM 1519 O O . TRP A 1 197 ? -21.458 -2.169 -3.672 1.00 73.81 197 TRP A O 1
ATOM 1529 N N . PRO A 1 198 ? -20.460 -2.706 -1.723 1.00 74.19 198 PRO A N 1
ATOM 1530 C CA . PRO A 1 198 ? -21.130 -3.988 -1.639 1.00 74.19 198 PRO A CA 1
ATOM 1531 C C . PRO A 1 198 ? -22.592 -3.756 -1.256 1.00 74.19 198 PRO A C 1
ATOM 1533 O O . PRO A 1 198 ? -22.935 -2.711 -0.705 1.00 74.19 198 PRO A O 1
ATOM 1536 N N . GLU A 1 199 ? -23.445 -4.757 -1.478 1.00 83.88 199 GLU A N 1
ATOM 1537 C CA . GLU A 1 199 ? -24.802 -4.715 -0.927 1.00 83.88 199 GLU A CA 1
ATOM 1538 C C . GLU A 1 199 ? -24.744 -4.451 0.590 1.00 83.88 199 GLU A C 1
ATOM 1540 O O . GLU A 1 199 ? -23.975 -5.141 1.290 1.00 83.88 199 GLU A O 1
ATOM 1545 N N . PRO A 1 200 ? -25.505 -3.456 1.091 1.00 89.00 200 PRO A N 1
ATOM 1546 C CA . PRO A 1 200 ? -25.550 -3.141 2.508 1.00 89.00 200 PRO A CA 1
ATOM 1547 C C . PRO A 1 200 ? -25.967 -4.344 3.348 1.00 89.00 200 PRO A C 1
ATOM 1549 O O . PRO A 1 200 ? -26.759 -5.189 2.932 1.00 89.00 200 PRO A O 1
ATOM 1552 N N . PHE A 1 201 ? -25.388 -4.453 4.540 1.00 92.75 201 PHE A N 1
ATOM 1553 C CA . PHE A 1 201 ? -25.573 -5.622 5.406 1.00 92.75 201 PHE A CA 1
ATOM 1554 C C . PHE A 1 201 ? -25.487 -5.283 6.903 1.00 92.75 201 PHE A C 1
ATOM 1556 O O . PHE A 1 201 ? -25.575 -6.176 7.754 1.00 92.75 201 PHE A O 1
ATOM 1563 N N . GLY A 1 202 ? -25.291 -4.005 7.228 1.00 92.62 202 GLY A N 1
ATOM 1564 C CA . GLY A 1 202 ? -25.100 -3.486 8.575 1.00 92.62 202 GLY A CA 1
ATOM 1565 C C . GLY A 1 202 ? -26.388 -3.161 9.323 1.00 92.62 202 GLY A C 1
ATOM 1566 O O . GLY A 1 202 ? -26.318 -2.991 10.537 1.00 92.62 202 GLY A O 1
ATOM 1567 N N . ALA A 1 203 ? -27.543 -3.152 8.646 1.00 93.06 203 ALA A N 1
ATOM 1568 C CA . ALA A 1 203 ? -28.809 -2.679 9.203 1.00 93.06 203 ALA A CA 1
ATOM 1569 C C . ALA A 1 203 ? -29.099 -3.224 10.614 1.00 93.06 203 ALA A C 1
ATOM 1571 O O . ALA A 1 203 ? -29.098 -4.437 10.859 1.00 93.06 203 ALA A O 1
ATOM 1572 N N . GLY A 1 204 ? -29.354 -2.304 11.549 1.00 91.44 204 GLY A N 1
ATOM 1573 C CA . GLY A 1 204 ? -29.667 -2.597 12.948 1.00 91.44 204 GLY A CA 1
ATOM 1574 C C . GLY A 1 204 ? -28.467 -2.986 13.818 1.00 91.44 204 GLY A C 1
ATOM 1575 O O . GLY A 1 204 ? -28.668 -3.321 14.990 1.00 91.44 204 GLY A O 1
ATOM 1576 N N . ARG A 1 205 ? -27.235 -2.953 13.293 1.00 94.25 205 ARG A N 1
ATOM 1577 C CA . ARG A 1 205 ? -26.004 -3.196 14.058 1.00 94.25 205 ARG A CA 1
ATOM 1578 C C . ARG A 1 205 ? -25.264 -1.889 14.303 1.00 94.25 205 ARG A C 1
ATOM 1580 O O . ARG A 1 205 ? -24.906 -1.193 13.357 1.00 94.25 205 ARG A O 1
ATOM 1587 N N . ALA A 1 206 ? -24.979 -1.628 15.575 1.00 95.88 206 ALA A N 1
ATOM 1588 C CA . ALA A 1 206 ? -24.175 -0.489 15.982 1.00 95.88 206 ALA A CA 1
ATOM 1589 C C . ALA A 1 206 ? -22.679 -0.824 15.983 1.00 95.88 206 ALA A C 1
ATOM 1591 O O . ALA A 1 206 ? -22.288 -1.888 16.473 1.00 95.88 206 ALA A O 1
ATOM 1592 N N . ILE A 1 207 ? -21.856 0.075 15.448 1.00 97.25 207 ILE A N 1
ATOM 1593 C CA . ILE A 1 207 ? -20.392 -0.005 15.471 1.00 97.25 207 ILE A CA 1
ATOM 1594 C C . ILE A 1 207 ? -19.866 1.179 16.268 1.00 97.25 207 ILE A C 1
ATOM 1596 O O . ILE A 1 207 ? -20.099 2.323 15.887 1.00 97.25 207 ILE A O 1
ATOM 1600 N N . LEU A 1 208 ? -19.136 0.902 17.349 1.00 97.12 208 LEU A N 1
ATOM 1601 C CA . LEU A 1 208 ? -18.419 1.942 18.080 1.00 97.12 208 LEU A CA 1
ATOM 1602 C C . LEU A 1 208 ? -17.104 2.245 17.364 1.00 97.12 208 LEU A C 1
ATOM 1604 O O . LEU A 1 208 ? -16.239 1.373 17.285 1.00 97.12 208 LEU A O 1
ATOM 1608 N N . LEU A 1 209 ? -16.962 3.465 16.853 1.00 97.62 209 LEU A N 1
ATOM 1609 C CA . LEU A 1 209 ? -15.782 3.934 16.137 1.00 97.62 209 LEU A CA 1
ATOM 1610 C C . LEU A 1 209 ? -14.903 4.800 17.050 1.00 97.62 209 LEU A C 1
ATOM 1612 O O . LEU A 1 209 ? -15.224 5.948 17.341 1.00 97.62 209 LEU A O 1
ATOM 1616 N N . LEU A 1 210 ? -13.760 4.250 17.459 1.00 96.62 210 LEU A N 1
ATOM 1617 C CA . LEU A 1 210 ? -12.735 4.908 18.273 1.00 96.62 210 LEU A CA 1
ATOM 1618 C C . LEU A 1 210 ? -11.513 5.241 17.408 1.00 96.62 210 LEU A C 1
ATOM 1620 O O . LEU A 1 210 ? -10.468 4.589 17.480 1.00 96.62 210 LEU A O 1
ATOM 1624 N N . GLU A 1 211 ? -11.665 6.249 16.554 1.00 96.31 211 GLU A N 1
ATOM 1625 C CA . GLU A 1 211 ? -10.602 6.772 15.692 1.00 96.31 211 GLU A CA 1
ATOM 1626 C C . GLU A 1 211 ? -10.305 8.232 16.075 1.00 96.31 211 GLU A C 1
ATOM 1628 O O . GLU A 1 211 ? -11.156 9.091 15.833 1.00 96.31 211 GLU A O 1
ATOM 1633 N N . PRO A 1 212 ? -9.138 8.533 16.683 1.00 94.81 212 PRO A N 1
ATOM 1634 C CA . PRO A 1 212 ? -8.788 9.890 17.100 1.00 94.81 212 PRO A CA 1
ATOM 1635 C C . PRO A 1 212 ? -8.383 10.801 15.933 1.00 94.81 212 PRO A C 1
ATOM 1637 O O . PRO A 1 212 ? -8.405 12.025 16.072 1.00 94.81 212 PRO A O 1
ATOM 1640 N N . HIS A 1 213 ? -7.985 10.243 14.787 1.00 95.25 213 HIS A N 1
ATOM 1641 C CA . HIS A 1 213 ? -7.586 11.033 13.631 1.00 95.25 213 HIS A CA 1
ATOM 1642 C C . HIS A 1 213 ? -8.807 11.400 12.772 1.00 95.25 213 HIS A C 1
ATOM 1644 O O . HIS A 1 213 ? -9.287 10.581 11.988 1.00 95.25 213 HIS A O 1
ATOM 1650 N N . GLN A 1 214 ? -9.289 12.646 12.888 1.00 95.25 214 GLN A N 1
ATOM 1651 C CA . GLN A 1 214 ? -10.558 13.093 12.286 1.00 95.25 214 GLN A CA 1
ATOM 1652 C C . GLN A 1 214 ? -10.726 12.748 10.794 1.00 95.25 214 GLN A C 1
ATOM 1654 O O . GLN A 1 214 ? -11.750 12.162 10.454 1.00 95.25 214 GLN A O 1
ATOM 1659 N N . PRO A 1 215 ? -9.749 12.999 9.896 1.00 94.69 215 PRO A N 1
ATOM 1660 C CA . PRO A 1 215 ? -9.888 12.608 8.493 1.00 94.69 215 PRO A CA 1
ATOM 1661 C C . PRO A 1 215 ? -10.114 11.102 8.297 1.00 94.69 215 PRO A C 1
ATOM 1663 O O . PRO A 1 215 ? -10.844 10.697 7.397 1.00 94.69 215 PRO A O 1
ATOM 1666 N N . MET A 1 216 ? -9.484 10.259 9.123 1.00 95.31 216 MET A N 1
ATOM 1667 C CA . MET A 1 216 ? -9.693 8.811 9.074 1.00 95.31 216 MET A CA 1
ATOM 1668 C C . MET A 1 216 ? -11.043 8.421 9.678 1.00 95.31 216 MET A C 1
ATOM 1670 O O . MET A 1 216 ? -11.699 7.534 9.140 1.00 95.31 216 MET A O 1
ATOM 1674 N N . GLN A 1 217 ? -11.472 9.091 10.750 1.00 96.06 217 GLN A N 1
ATOM 1675 C CA . GLN A 1 217 ? -12.785 8.881 11.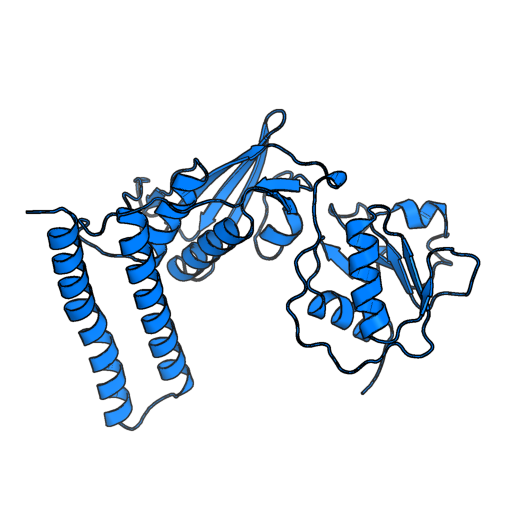353 1.00 96.06 217 GLN A CA 1
ATOM 1676 C C . GLN A 1 217 ? -13.892 9.158 10.330 1.00 96.06 217 GLN A C 1
ATOM 1678 O O . GLN A 1 217 ? -14.698 8.270 10.076 1.00 96.06 217 GLN A O 1
ATOM 1683 N N . ASP A 1 218 ? -13.860 10.322 9.672 1.00 94.94 218 ASP A N 1
ATOM 1684 C CA . ASP A 1 218 ? -14.835 10.712 8.644 1.00 94.94 218 ASP A CA 1
ATOM 1685 C C . ASP A 1 218 ? -14.892 9.677 7.506 1.00 94.94 218 ASP A C 1
ATOM 1687 O O . ASP A 1 218 ? -15.964 9.234 7.094 1.00 94.94 218 ASP A O 1
ATOM 1691 N N . TYR A 1 219 ? -13.720 9.236 7.037 1.00 94.19 219 TYR A N 1
ATOM 1692 C CA . TYR A 1 219 ? -13.594 8.218 5.994 1.00 94.19 219 TYR A CA 1
ATOM 1693 C C . TYR A 1 219 ? -14.173 6.858 6.411 1.00 94.19 219 TYR A C 1
ATOM 1695 O O . TYR A 1 219 ? -14.857 6.203 5.623 1.00 94.19 219 TYR A O 1
ATOM 1703 N N . LEU A 1 220 ? -13.901 6.405 7.637 1.00 95.56 220 LEU A N 1
ATOM 1704 C CA . LEU A 1 220 ? -14.433 5.142 8.149 1.00 95.56 220 LEU A CA 1
ATOM 1705 C C . LEU A 1 220 ? -15.947 5.224 8.361 1.00 95.56 220 LEU A C 1
ATOM 1707 O O . LEU A 1 220 ? -16.644 4.272 8.005 1.00 95.56 220 LEU A O 1
ATOM 1711 N N . SER A 1 221 ? -16.455 6.346 8.873 1.00 95.62 221 SER A N 1
ATOM 1712 C CA . SER A 1 221 ? -17.891 6.583 9.031 1.00 95.62 221 SER A CA 1
ATOM 1713 C C . SER A 1 221 ? -18.617 6.494 7.693 1.00 95.62 221 SER A C 1
ATOM 1715 O O . SER A 1 221 ? -19.567 5.725 7.587 1.00 95.62 221 SER A O 1
ATOM 1717 N N . GLU A 1 222 ? -18.114 7.149 6.640 1.00 93.62 222 GLU A N 1
ATOM 1718 C CA . GLU A 1 222 ? -18.713 7.074 5.298 1.00 93.62 222 GLU A CA 1
ATOM 1719 C C . GLU A 1 222 ? -18.793 5.625 4.781 1.00 93.62 222 GLU A C 1
ATOM 1721 O O . GLU A 1 222 ? -19.811 5.206 4.224 1.00 93.62 222 GLU A O 1
ATOM 1726 N N . ILE A 1 223 ? -17.745 4.821 5.000 1.00 93.81 223 ILE A N 1
ATOM 1727 C CA . ILE A 1 223 ? -17.719 3.406 4.594 1.00 93.81 223 ILE A CA 1
ATOM 1728 C C . ILE A 1 223 ? -18.742 2.573 5.366 1.00 93.81 223 ILE A C 1
ATOM 1730 O O . ILE A 1 223 ? -19.407 1.713 4.781 1.00 93.81 223 ILE A O 1
ATOM 1734 N N . LEU A 1 224 ? -18.829 2.782 6.678 1.00 95.12 224 LEU A N 1
ATOM 1735 C CA . LEU A 1 224 ? -19.722 2.037 7.560 1.00 95.12 224 LEU A CA 1
ATOM 1736 C C . LEU A 1 224 ? -21.190 2.399 7.298 1.00 95.12 224 LEU A C 1
ATOM 1738 O O . LEU A 1 224 ? -22.019 1.502 7.146 1.00 95.12 224 LEU A O 1
ATOM 1742 N N . GLU A 1 225 ? -21.497 3.687 7.167 1.00 94.25 225 GLU A N 1
ATOM 1743 C CA . GLU A 1 225 ? -22.835 4.192 6.844 1.00 94.25 225 GLU A CA 1
ATOM 1744 C C . GLU A 1 225 ? -23.293 3.718 5.461 1.00 94.25 225 GLU A C 1
ATOM 1746 O O . GLU A 1 225 ? -24.430 3.274 5.304 1.00 94.25 225 GLU A O 1
ATOM 1751 N N . SER A 1 226 ? -22.392 3.697 4.470 1.00 92.50 226 SER A N 1
ATOM 1752 C CA . SER A 1 226 ? -22.680 3.143 3.136 1.00 92.50 226 SER A CA 1
ATOM 1753 C C . SER A 1 226 ? -23.022 1.649 3.167 1.00 92.50 226 SER A C 1
ATOM 1755 O O . SER A 1 226 ? -23.687 1.144 2.265 1.00 92.50 226 SER A O 1
ATOM 1757 N N . ALA A 1 227 ? -22.586 0.929 4.204 1.00 93.06 227 ALA A N 1
ATOM 1758 C CA . ALA A 1 227 ? -22.948 -0.463 4.450 1.00 93.06 227 ALA A CA 1
ATOM 1759 C C . ALA A 1 227 ? -24.156 -0.626 5.400 1.00 93.06 227 ALA A C 1
ATOM 1761 O O . ALA A 1 227 ? -24.451 -1.761 5.785 1.00 93.06 227 ALA A O 1
ATOM 1762 N N . GLU A 1 228 ? -24.864 0.465 5.727 1.00 95.25 228 GLU A N 1
ATOM 1763 C CA . GLU A 1 228 ? -26.032 0.561 6.625 1.00 95.25 228 GLU A CA 1
ATOM 1764 C C . GLU A 1 228 ? -25.755 0.240 8.107 1.00 95.25 228 GLU A C 1
ATOM 1766 O O . GLU A 1 228 ? -26.653 -0.191 8.831 1.00 95.25 228 GLU A O 1
ATOM 1771 N N . PHE A 1 229 ? -24.523 0.419 8.588 1.00 96.12 229 PHE A N 1
ATOM 1772 C CA . PHE A 1 229 ? -24.245 0.341 10.027 1.00 96.12 229 PHE A CA 1
ATOM 1773 C C . PHE A 1 229 ? -24.694 1.611 10.759 1.00 96.12 229 PHE A C 1
ATOM 1775 O O . PHE A 1 229 ? -24.538 2.716 10.244 1.00 96.12 229 PHE A O 1
ATOM 1782 N N . ASP A 1 230 ? -25.167 1.453 11.998 1.00 95.94 230 ASP A N 1
ATOM 1783 C CA . ASP A 1 230 ? -25.357 2.579 12.914 1.00 95.94 230 ASP A CA 1
ATOM 1784 C C . ASP A 1 230 ? -23.985 2.926 13.528 1.00 95.94 230 ASP A C 1
ATOM 1786 O O . ASP A 1 230 ? -23.461 2.171 14.350 1.00 95.94 230 ASP A O 1
ATOM 1790 N N . VAL A 1 231 ? -23.354 4.029 13.121 1.00 97.06 231 VAL A N 1
ATOM 1791 C CA . VAL A 1 231 ? -22.041 4.427 13.663 1.00 97.06 231 VAL A CA 1
ATOM 1792 C C . VAL A 1 231 ? -22.232 5.251 14.936 1.00 97.06 231 VAL A C 1
ATOM 1794 O O . VAL A 1 231 ? -22.943 6.253 14.929 1.00 97.06 231 VAL A O 1
ATOM 1797 N N . GLN A 1 232 ? -21.586 4.834 16.025 1.00 95.62 232 GLN A N 1
ATOM 1798 C CA . GLN A 1 232 ? -21.556 5.562 17.296 1.00 95.62 232 GLN A CA 1
ATOM 1799 C C . GLN A 1 232 ? -20.117 5.922 17.673 1.00 95.62 232 GLN A C 1
ATOM 1801 O O . GLN A 1 232 ? -19.178 5.204 17.326 1.00 95.62 232 GLN A O 1
ATOM 1806 N N . TYR A 1 233 ? -19.958 7.015 18.412 1.00 94.88 233 TYR A N 1
ATOM 1807 C CA . TYR A 1 233 ? -18.652 7.534 18.838 1.00 94.88 233 TYR A CA 1
ATOM 1808 C C . TYR A 1 233 ? -18.474 7.459 20.357 1.00 94.88 233 TYR A C 1
ATOM 1810 O O . TYR A 1 233 ? -17.347 7.386 20.839 1.00 94.88 233 TYR A O 1
ATOM 1818 N N . GLU A 1 234 ? -19.583 7.400 21.101 1.00 91.25 234 GLU A N 1
ATOM 1819 C CA . GLU A 1 234 ? -19.586 7.306 22.556 1.00 91.25 234 GLU A CA 1
ATOM 1820 C C . GLU A 1 234 ? -19.939 5.874 23.014 1.00 91.25 234 GLU A C 1
ATOM 1822 O O . GLU A 1 234 ? -20.898 5.273 22.514 1.00 91.25 234 GLU A O 1
ATOM 1827 N N . PRO A 1 235 ? -19.196 5.294 23.977 1.00 84.81 235 PRO A N 1
ATOM 1828 C CA . PRO A 1 235 ? -19.472 3.963 24.529 1.00 84.81 235 PRO A CA 1
ATOM 1829 C C . PRO A 1 235 ? -20.861 3.795 25.161 1.00 84.81 235 PRO A C 1
ATOM 1831 O O . PRO A 1 235 ? -21.388 2.684 25.194 1.00 84.81 235 PRO A O 1
ATOM 1834 N N . GLU A 1 236 ? -21.428 4.877 25.701 1.00 83.56 236 GLU A N 1
ATOM 1835 C CA . GLU A 1 236 ? -22.630 4.847 26.546 1.00 83.56 236 GLU A CA 1
ATOM 1836 C C . GLU A 1 236 ? -23.950 4.900 25.757 1.00 83.56 236 GLU A C 1
ATOM 1838 O O . GLU A 1 236 ? -25.007 4.625 26.327 1.00 83.56 236 GLU A O 1
ATOM 1843 N N . ASP A 1 237 ? -23.910 5.212 24.457 1.00 84.38 237 ASP A N 1
ATOM 1844 C CA . ASP A 1 237 ? -25.116 5.431 23.644 1.00 84.38 237 ASP A CA 1
ATOM 1845 C C . ASP A 1 237 ? -25.953 4.155 23.472 1.00 84.38 237 ASP A C 1
ATOM 1847 O O . ASP A 1 237 ? -27.180 4.151 23.617 1.00 84.38 237 ASP A O 1
ATOM 1851 N N . ARG A 1 238 ? -25.285 3.052 23.130 1.00 88.00 238 ARG A N 1
ATOM 1852 C CA . ARG A 1 238 ? -25.884 1.742 22.865 1.00 88.00 238 ARG A CA 1
ATOM 1853 C C . ARG A 1 238 ? -24.802 0.673 22.948 1.00 88.00 238 ARG A C 1
ATOM 1855 O O . ARG A 1 238 ? -23.647 0.924 22.621 1.00 88.00 238 ARG A O 1
ATOM 1862 N N . GLU A 1 239 ? -25.185 -0.542 23.331 1.00 90.56 239 GLU A N 1
ATOM 1863 C CA . GLU A 1 239 ? -24.287 -1.697 23.277 1.00 90.56 239 GLU A CA 1
ATOM 1864 C C . GLU A 1 239 ? -23.874 -1.984 21.815 1.00 90.56 239 GLU A C 1
ATOM 1866 O O . GLU A 1 239 ? -24.741 -2.315 20.991 1.00 90.56 239 GLU A O 1
ATOM 1871 N N . PRO A 1 240 ? -22.582 -1.836 21.458 1.00 94.94 240 PRO A N 1
ATOM 1872 C CA . PRO A 1 240 ? -22.144 -2.007 20.084 1.00 94.94 240 PRO A CA 1
ATOM 1873 C C . PRO A 1 240 ? -22.017 -3.491 19.739 1.00 94.94 240 PRO A C 1
ATOM 1875 O O . PRO A 1 240 ? -21.587 -4.315 20.544 1.00 94.94 240 PRO A O 1
ATOM 1878 N N . ALA A 1 241 ? -22.337 -3.836 18.493 1.00 95.38 241 ALA A N 1
ATOM 1879 C CA . ALA A 1 241 ? -22.119 -5.181 17.971 1.00 95.38 241 ALA A CA 1
ATOM 1880 C C . ALA A 1 241 ? -20.622 -5.486 17.767 1.00 95.38 241 ALA A C 1
ATOM 1882 O O . ALA A 1 241 ? -20.222 -6.651 17.780 1.00 95.38 241 ALA A O 1
ATOM 1883 N N . LEU A 1 242 ? -19.811 -4.446 17.541 1.00 96.62 242 LEU A N 1
ATOM 1884 C CA . LEU A 1 242 ? -18.358 -4.506 17.388 1.00 96.62 242 LEU A CA 1
ATOM 1885 C C . LEU A 1 242 ? -17.750 -3.121 17.658 1.00 96.62 242 LEU A C 1
ATOM 1887 O O . LEU A 1 242 ? -18.364 -2.097 17.351 1.00 96.62 242 LEU A O 1
ATOM 1891 N N . ILE A 1 243 ? -16.533 -3.101 18.197 1.00 97.06 243 ILE A N 1
ATOM 1892 C CA . ILE A 1 243 ? -15.718 -1.896 18.379 1.00 97.06 243 ILE A CA 1
ATOM 1893 C C . ILE A 1 243 ? -14.642 -1.857 17.289 1.00 97.06 243 ILE A C 1
ATOM 1895 O O . ILE A 1 243 ? -13.922 -2.836 17.097 1.00 97.06 243 ILE A O 1
ATOM 1899 N N . LEU A 1 244 ? -14.533 -0.739 16.576 1.00 97.69 244 LEU A N 1
ATOM 1900 C CA . LEU A 1 244 ? -13.464 -0.438 15.627 1.00 97.69 244 LEU A CA 1
ATOM 1901 C C . LEU A 1 244 ? -12.569 0.642 16.239 1.00 97.69 244 LEU A C 1
ATOM 1903 O O . LEU A 1 244 ? -13.014 1.775 16.387 1.00 97.69 244 LEU A O 1
ATOM 1907 N N . CYS A 1 245 ? -11.329 0.313 16.604 1.00 96.81 245 CYS A N 1
ATOM 1908 C CA . CYS A 1 245 ? -10.427 1.248 17.287 1.00 96.81 245 CYS A CA 1
ATOM 1909 C C . CYS A 1 245 ? -9.084 1.416 16.569 1.00 96.81 245 CYS A C 1
ATOM 1911 O O . CYS A 1 245 ? -8.632 0.513 15.868 1.00 96.81 245 CYS A O 1
ATOM 1913 N N . ALA A 1 246 ? -8.434 2.566 16.749 1.00 95.62 246 ALA A N 1
ATOM 1914 C CA . ALA A 1 246 ? -7.135 2.862 16.137 1.00 95.62 246 ALA A CA 1
ATOM 1915 C C . ALA A 1 246 ? -5.930 2.272 16.895 1.00 95.62 246 ALA A C 1
ATOM 1917 O O . ALA A 1 246 ? -4.874 2.033 16.302 1.00 95.62 246 ALA A O 1
ATOM 1918 N N . ASP A 1 247 ? -6.074 2.054 18.204 1.00 94.12 247 ASP A N 1
ATOM 1919 C CA . ASP A 1 247 ? -5.005 1.603 19.095 1.00 94.12 247 ASP A CA 1
ATOM 1920 C C . ASP A 1 247 ? -5.543 0.804 20.304 1.00 94.12 247 ASP A C 1
ATOM 1922 O O . ASP A 1 247 ? -6.731 0.485 20.402 1.00 94.12 247 ASP A O 1
ATOM 1926 N N . GLU A 1 248 ? -4.638 0.428 21.212 1.00 94.12 248 GLU A N 1
ATOM 1927 C CA . GLU A 1 248 ? -4.933 -0.394 22.391 1.00 94.12 248 GLU A CA 1
ATOM 1928 C C . GLU A 1 248 ? -5.585 0.385 23.554 1.00 94.12 248 GLU A C 1
ATOM 1930 O O . GLU A 1 248 ? -5.927 -0.234 24.563 1.00 94.12 248 GLU A O 1
ATOM 1935 N N . SER A 1 249 ? -5.804 1.704 23.433 1.00 93.00 249 SER A N 1
ATOM 1936 C CA . SER A 1 249 ? -6.457 2.521 24.478 1.00 93.00 249 SER A CA 1
ATOM 1937 C C . SER A 1 249 ? -7.924 2.150 24.710 1.00 93.00 249 SER A C 1
ATOM 1939 O O . SER A 1 249 ? -8.490 2.461 25.755 1.00 93.00 249 SER A O 1
ATOM 1941 N N . VAL A 1 250 ? -8.537 1.391 23.793 1.00 93.50 250 VAL A N 1
ATOM 1942 C CA . VAL A 1 250 ? -9.862 0.778 23.989 1.00 93.50 250 VAL A CA 1
ATOM 1943 C C . VAL A 1 250 ? -9.951 -0.018 25.297 1.00 93.50 250 VAL A C 1
ATOM 1945 O O . VAL A 1 250 ? -11.004 -0.056 25.932 1.00 93.50 250 VAL A O 1
ATOM 1948 N N . TRP A 1 251 ? -8.839 -0.608 25.745 1.00 94.12 251 TRP A N 1
ATOM 1949 C CA . TRP A 1 251 ? -8.788 -1.398 26.973 1.00 94.12 251 TRP A CA 1
ATOM 1950 C C . TRP A 1 251 ? -8.774 -0.559 28.255 1.00 94.12 251 TRP A C 1
ATOM 1952 O O . TRP A 1 251 ? -9.000 -1.108 29.333 1.00 94.12 251 TRP A O 1
ATOM 1962 N N . ASP A 1 252 ? -8.545 0.752 28.148 1.00 91.56 252 ASP A N 1
ATOM 1963 C CA . ASP A 1 252 ? -8.710 1.690 29.263 1.00 91.56 252 ASP A CA 1
ATOM 1964 C C . ASP A 1 252 ? -10.196 2.020 29.497 1.00 91.56 252 ASP A C 1
ATOM 1966 O O . ASP A 1 252 ? -10.583 2.423 30.594 1.00 91.56 252 ASP A O 1
ATOM 1970 N N . ILE A 1 253 ? -11.032 1.812 28.472 1.00 88.69 253 ILE A N 1
ATOM 1971 C CA . ILE A 1 253 ? -12.481 2.044 28.487 1.00 88.69 253 ILE A CA 1
ATOM 1972 C C . ILE A 1 253 ? -13.225 0.747 28.831 1.00 88.69 253 ILE A C 1
ATOM 1974 O O . ILE A 1 253 ? -14.132 0.751 29.664 1.00 88.69 253 ILE A O 1
ATOM 1978 N N . TRP A 1 254 ? -12.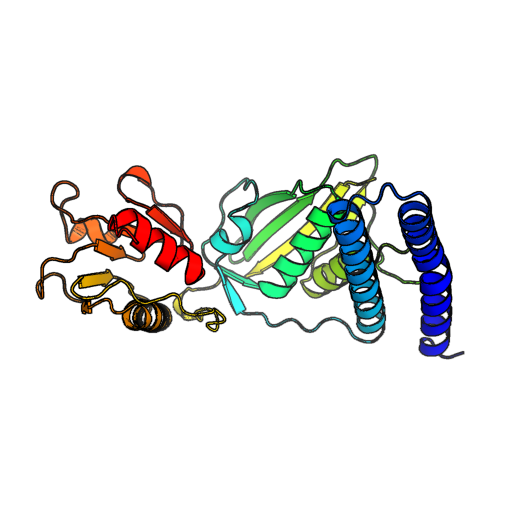831 -0.374 28.215 1.00 88.00 254 TRP A N 1
ATOM 1979 C CA . TRP A 1 254 ? -13.478 -1.675 28.384 1.00 88.00 254 TRP A CA 1
ATOM 1980 C C . TRP A 1 254 ? -12.517 -2.745 28.918 1.00 88.00 254 TRP A C 1
ATOM 1982 O O . TRP A 1 254 ? -11.493 -3.022 28.290 1.00 88.00 254 TRP A O 1
ATOM 1992 N N . PRO A 1 255 ? -12.867 -3.451 30.010 1.00 88.94 255 PRO A N 1
ATOM 1993 C CA . PRO A 1 255 ? -12.157 -4.664 30.398 1.00 88.94 255 PRO A CA 1
ATOM 1994 C C . PRO A 1 255 ? -12.221 -5.706 29.275 1.00 88.94 255 PRO A C 1
ATOM 1996 O O . PRO A 1 255 ? -13.297 -5.969 28.737 1.00 88.94 255 PRO A O 1
ATOM 1999 N N . ARG A 1 256 ? -11.084 -6.334 28.951 1.00 89.06 256 ARG A N 1
ATOM 2000 C CA . ARG A 1 256 ? -10.953 -7.298 27.839 1.00 89.06 256 ARG A CA 1
ATOM 2001 C C . ARG A 1 256 ? -11.977 -8.428 27.902 1.00 89.06 256 ARG A C 1
ATOM 2003 O O . ARG A 1 256 ? -12.486 -8.858 26.876 1.00 89.06 256 ARG A O 1
ATOM 2010 N N . GLU A 1 257 ? -12.287 -8.904 29.103 1.00 87.12 257 GLU A N 1
ATOM 2011 C CA . GLU A 1 257 ? -13.201 -10.025 29.330 1.00 87.12 257 GLU A CA 1
ATOM 2012 C C . GLU A 1 257 ? -14.676 -9.655 29.115 1.00 87.12 257 GLU A C 1
ATOM 2014 O O . GLU A 1 257 ? -15.511 -10.544 28.955 1.00 87.12 257 GLU A O 1
ATOM 2019 N N . ALA A 1 258 ? -14.999 -8.360 29.141 1.00 87.88 258 ALA A N 1
ATOM 2020 C CA . ALA A 1 258 ? -16.358 -7.833 29.029 1.00 87.88 258 ALA A CA 1
ATOM 2021 C C . ALA A 1 258 ? -16.584 -7.015 27.748 1.00 87.88 258 ALA A C 1
ATOM 2023 O O . ALA A 1 258 ? -17.705 -6.576 27.495 1.00 87.88 258 ALA A O 1
ATOM 2024 N N . ALA A 1 259 ? -15.532 -6.782 26.962 1.00 90.62 259 ALA A N 1
ATOM 2025 C CA . ALA A 1 259 ? -15.617 -6.019 25.733 1.00 90.62 259 ALA A CA 1
ATOM 2026 C C . ALA A 1 259 ? -16.383 -6.800 24.650 1.00 90.62 259 ALA A C 1
ATOM 2028 O O . ALA A 1 259 ? -16.168 -8.006 24.477 1.00 90.62 259 ALA A O 1
ATOM 2029 N N . PRO A 1 260 ? -17.227 -6.119 23.858 1.00 92.44 260 PRO A N 1
ATOM 2030 C CA . PRO A 1 260 ? -17.663 -6.623 22.561 1.00 92.44 260 PRO A CA 1
ATOM 2031 C C . PRO A 1 260 ? -16.463 -6.974 21.660 1.00 92.44 260 PRO A C 1
ATOM 2033 O O . PRO A 1 260 ? -15.339 -6.549 21.932 1.00 92.44 260 PRO A O 1
ATOM 2036 N N . PRO A 1 261 ? -16.667 -7.714 20.555 1.00 94.94 261 PRO A N 1
ATOM 2037 C CA . PRO A 1 261 ? -15.615 -7.969 19.572 1.00 94.94 261 PRO A CA 1
ATOM 2038 C C . PRO A 1 261 ? -14.882 -6.682 19.163 1.00 94.94 261 PRO A C 1
ATOM 2040 O O . PRO A 1 261 ? -15.534 -5.718 18.769 1.00 94.94 261 PRO A O 1
ATOM 2043 N N . VAL A 1 262 ? -13.544 -6.675 19.217 1.00 96.62 262 VAL A N 1
ATOM 2044 C CA . VAL A 1 262 ? -12.728 -5.490 18.890 1.00 96.62 262 VAL A CA 1
ATOM 2045 C C . VAL A 1 262 ? -11.886 -5.730 17.641 1.00 96.62 262 VAL A C 1
ATOM 2047 O O . VAL A 1 262 ? -11.051 -6.637 17.608 1.00 96.62 262 VAL A O 1
ATOM 2050 N N . LEU A 1 263 ? -12.106 -4.919 16.607 1.00 97.62 263 LEU A N 1
ATOM 2051 C CA . LEU A 1 263 ? -11.282 -4.848 15.404 1.00 97.62 263 LEU A CA 1
ATOM 2052 C C . LEU A 1 263 ? -10.312 -3.673 15.537 1.00 97.62 263 LEU A C 1
ATOM 2054 O O . LEU A 1 263 ? -10.735 -2.534 15.725 1.00 97.62 263 LEU A O 1
ATOM 2058 N N . LEU A 1 264 ? -9.017 -3.943 15.384 1.00 97.50 264 LEU A N 1
ATOM 2059 C CA . LEU A 1 264 ? -7.982 -2.917 15.434 1.00 97.50 264 LEU A CA 1
ATOM 2060 C C . LEU A 1 264 ? -7.651 -2.412 14.026 1.00 97.50 264 LEU A C 1
ATOM 2062 O O . LEU A 1 264 ? -7.210 -3.186 13.175 1.00 97.50 264 LEU A O 1
ATOM 2066 N N . HIS A 1 265 ? -7.801 -1.110 13.795 1.00 96.62 265 HIS A N 1
ATOM 2067 C CA . HIS A 1 265 ? -7.325 -0.399 12.611 1.00 96.62 265 HIS A CA 1
ATOM 2068 C C . HIS A 1 265 ? -5.984 0.284 12.909 1.00 96.62 265 HIS A C 1
ATOM 2070 O O . HIS A 1 265 ? -5.902 1.477 13.178 1.00 96.62 265 HIS A O 1
ATOM 2076 N N . ALA A 1 266 ? -4.916 -0.511 12.927 1.00 94.75 266 ALA A N 1
ATOM 2077 C CA . ALA A 1 266 ? -3.655 -0.157 13.562 1.00 94.75 266 ALA A CA 1
ATOM 2078 C C . ALA A 1 266 ? -2.713 0.669 12.673 1.00 94.75 266 ALA A C 1
ATOM 2080 O O . ALA A 1 266 ? -2.521 0.384 11.486 1.00 94.75 266 ALA A O 1
ATOM 2081 N N . LEU A 1 267 ? -2.010 1.621 13.287 1.00 94.00 267 LEU A N 1
ATOM 2082 C CA . LEU A 1 267 ? -0.798 2.229 12.722 1.00 94.00 267 LEU A CA 1
ATOM 2083 C C . LEU A 1 267 ? 0.430 1.319 12.821 1.00 94.00 267 LEU A C 1
ATOM 2085 O O . LEU A 1 267 ? 1.266 1.281 11.917 1.00 94.00 267 LEU A O 1
ATOM 2089 N N . LEU A 1 268 ? 0.548 0.630 13.955 1.00 94.06 268 LEU A N 1
ATOM 2090 C CA . LEU A 1 268 ? 1.677 -0.208 14.343 1.00 94.06 268 LEU A CA 1
ATOM 2091 C C . LEU A 1 268 ? 1.168 -1.588 14.771 1.00 94.06 268 LEU A C 1
ATOM 2093 O O . LEU A 1 268 ? 0.011 -1.710 15.170 1.00 94.06 268 LEU A O 1
ATOM 2097 N N . PRO A 1 269 ? 2.000 -2.640 14.696 1.00 92.94 269 PRO A N 1
ATOM 2098 C CA . PRO A 1 269 ? 1.641 -3.940 15.244 1.00 92.94 269 PRO A CA 1
ATOM 2099 C C . PRO A 1 269 ? 1.292 -3.819 16.738 1.00 92.94 269 PRO A C 1
ATOM 2101 O O . PRO A 1 269 ? 2.079 -3.220 17.475 1.00 92.94 269 PRO A O 1
ATOM 2104 N N . PRO A 1 270 ? 0.151 -4.368 17.192 1.00 94.75 270 PRO A N 1
ATOM 2105 C CA . PRO A 1 270 ? -0.196 -4.353 18.608 1.00 94.75 270 PRO A CA 1
ATOM 2106 C C . PRO A 1 270 ? 0.742 -5.258 19.411 1.00 94.75 270 PRO A C 1
ATOM 2108 O O . PRO A 1 270 ? 1.251 -6.260 18.902 1.00 94.75 270 PRO A O 1
ATOM 2111 N N . ALA A 1 271 ? 0.915 -4.948 20.693 1.00 93.69 271 ALA A N 1
ATOM 2112 C CA . ALA A 1 271 ? 1.657 -5.781 21.633 1.00 93.69 271 ALA A CA 1
ATOM 2113 C C . ALA A 1 271 ? 0.956 -7.127 21.876 1.00 93.69 271 ALA A C 1
ATOM 2115 O O . ALA A 1 271 ? 1.616 -8.148 22.078 1.00 93.69 271 ALA A O 1
ATOM 2116 N N . ARG A 1 272 ? -0.384 -7.130 21.848 1.00 92.19 272 ARG A N 1
ATOM 2117 C CA . ARG A 1 272 ? -1.230 -8.310 22.070 1.00 92.19 272 ARG A CA 1
ATOM 2118 C C . ARG A 1 272 ? -2.214 -8.504 20.911 1.00 92.19 272 ARG A C 1
ATOM 2120 O O . ARG A 1 272 ? -3.390 -8.178 21.048 1.00 92.19 272 ARG A O 1
ATOM 2127 N N . PRO A 1 273 ? -1.763 -9.032 19.759 1.00 93.19 273 PRO A N 1
ATOM 2128 C CA . PRO A 1 273 ? -2.628 -9.216 18.591 1.00 93.19 273 PRO A CA 1
ATOM 2129 C C . PRO A 1 273 ? -3.823 -10.139 18.864 1.00 93.19 273 PRO A C 1
ATOM 2131 O O . PRO A 1 273 ? -4.886 -9.923 18.294 1.00 93.19 273 PRO A O 1
ATOM 2134 N N . ASP A 1 274 ? -3.668 -11.115 19.763 1.00 93.69 274 ASP A N 1
ATOM 2135 C CA . ASP A 1 274 ? -4.714 -12.087 20.106 1.00 93.69 274 ASP A CA 1
ATOM 2136 C C . ASP A 1 274 ? -5.875 -11.489 20.922 1.00 93.69 274 ASP A C 1
ATOM 2138 O O . ASP A 1 274 ? -6.915 -12.131 21.061 1.00 93.69 274 ASP A O 1
ATOM 2142 N N . ASP A 1 275 ? -5.729 -10.265 21.443 1.00 94.38 275 ASP A N 1
ATOM 2143 C CA . ASP A 1 275 ? -6.819 -9.556 22.128 1.00 94.38 275 ASP A CA 1
ATOM 2144 C C . ASP A 1 275 ? -7.850 -8.986 21.129 1.00 94.38 275 ASP A C 1
ATOM 2146 O O . ASP A 1 275 ? -8.942 -8.574 21.522 1.00 94.38 275 ASP A O 1
ATOM 2150 N N . PHE A 1 276 ? -7.521 -8.960 19.834 1.00 95.56 276 PHE A N 1
ATOM 2151 C CA . PHE A 1 276 ? -8.357 -8.402 18.777 1.00 95.56 276 PHE A CA 1
ATOM 2152 C C . PHE A 1 276 ? -8.941 -9.509 17.905 1.00 95.56 276 PHE A C 1
ATOM 2154 O O . PHE A 1 276 ? -8.263 -10.471 17.543 1.00 95.56 276 PHE A O 1
ATOM 2161 N N . VAL A 1 277 ? -10.200 -9.355 17.483 1.00 95.31 277 VAL A N 1
ATOM 2162 C CA . VAL A 1 277 ? -10.800 -10.322 16.551 1.00 95.31 277 VAL A CA 1
ATOM 2163 C C . VAL A 1 277 ? -10.159 -10.246 15.171 1.00 95.31 277 VAL A C 1
ATOM 2165 O O . VAL A 1 277 ? -10.147 -11.240 14.442 1.00 95.31 277 VAL A O 1
ATOM 2168 N N . GLU A 1 278 ? -9.639 -9.076 14.799 1.00 95.56 278 GLU A N 1
ATOM 2169 C CA . GLU A 1 278 ? -8.889 -8.854 13.570 1.00 95.56 278 GLU A CA 1
ATOM 2170 C C . GLU A 1 278 ? -8.037 -7.582 13.680 1.00 95.56 278 GLU A C 1
ATOM 2172 O O . GLU A 1 278 ? -8.464 -6.599 14.283 1.00 95.56 278 GLU A O 1
ATOM 2177 N N . VAL A 1 279 ? -6.846 -7.599 13.076 1.00 95.50 279 VAL A N 1
ATOM 2178 C CA . VAL A 1 279 ? -5.947 -6.440 12.981 1.00 95.50 279 VAL A CA 1
ATOM 2179 C C . VAL A 1 279 ? -5.797 -6.064 11.511 1.00 95.50 279 VAL A C 1
ATOM 2181 O O . VAL A 1 279 ? -5.347 -6.872 10.697 1.00 95.50 279 VAL A O 1
ATOM 2184 N N . LEU A 1 280 ? -6.165 -4.833 11.168 1.00 95.19 280 LEU A N 1
ATOM 2185 C CA . LEU A 1 280 ? -6.032 -4.249 9.837 1.00 95.19 280 LEU A CA 1
ATOM 2186 C C . LEU A 1 280 ? -5.128 -3.021 9.918 1.00 95.19 280 LEU A C 1
ATOM 2188 O O . LEU A 1 280 ? -5.368 -2.142 10.732 1.00 95.19 280 LEU A O 1
ATOM 2192 N N . TYR A 1 281 ? -4.116 -2.914 9.059 1.00 94.19 281 TYR A N 1
ATOM 2193 C CA . TYR A 1 281 ? -3.245 -1.735 9.057 1.00 94.19 281 TYR A CA 1
ATOM 2194 C C . TYR A 1 281 ? -3.855 -0.563 8.288 1.00 94.19 281 TYR A C 1
ATOM 2196 O O . TYR A 1 281 ? -4.439 -0.758 7.215 1.00 94.19 281 TYR A O 1
ATOM 2204 N N . LYS A 1 282 ? -3.672 0.658 8.803 1.00 94.19 282 LYS A N 1
ATOM 2205 C CA . LYS A 1 282 ? -4.075 1.889 8.114 1.00 94.19 282 LYS A CA 1
ATOM 2206 C C . LYS A 1 282 ? -3.252 2.103 6.826 1.00 94.19 282 LYS A C 1
ATOM 2208 O O . LYS A 1 282 ? -2.057 1.815 6.839 1.00 94.19 282 LYS A O 1
ATOM 2213 N N . PRO A 1 283 ? -3.848 2.597 5.722 1.00 90.62 283 PRO A N 1
ATOM 2214 C CA . PRO A 1 283 ? -5.277 2.586 5.467 1.00 90.62 283 PRO A CA 1
ATOM 2215 C C . PRO A 1 283 ? -5.691 1.180 5.009 1.00 90.62 283 PRO A C 1
ATOM 2217 O O . PRO A 1 283 ? -5.063 0.573 4.135 1.00 90.62 283 PRO A O 1
ATOM 2220 N N . ALA A 1 284 ? -6.783 0.670 5.573 1.00 90.31 284 ALA A N 1
ATOM 2221 C CA . ALA A 1 284 ? -7.329 -0.608 5.144 1.00 90.31 284 ALA A CA 1
ATOM 2222 C C . ALA A 1 284 ? -8.227 -0.347 3.925 1.00 90.31 284 ALA A C 1
ATOM 2224 O O . ALA A 1 284 ? -9.041 0.580 3.973 1.00 90.31 284 ALA A O 1
ATOM 2225 N N . PRO A 1 285 ? -8.116 -1.122 2.830 1.00 89.69 285 PRO A N 1
ATOM 2226 C CA . PRO A 1 285 ? -9.059 -1.002 1.724 1.00 89.69 285 PRO A CA 1
ATOM 2227 C C . PRO A 1 285 ? -10.502 -1.220 2.217 1.00 89.69 285 PRO A C 1
ATOM 2229 O O . PRO A 1 285 ? -10.710 -2.163 2.989 1.00 89.69 285 PRO A O 1
ATOM 2232 N N . PRO A 1 286 ? -11.504 -0.448 1.745 1.00 91.69 286 PRO A N 1
ATOM 2233 C CA . PRO A 1 286 ? -12.899 -0.603 2.175 1.00 91.69 286 PRO A CA 1
ATOM 2234 C C . PRO A 1 286 ? -13.404 -2.042 2.039 1.00 91.69 286 PRO A C 1
ATOM 2236 O O . PRO A 1 286 ? -13.992 -2.593 2.964 1.00 91.69 286 PRO A O 1
ATOM 2239 N N . ALA A 1 287 ? -13.073 -2.704 0.926 1.00 89.75 287 ALA A N 1
ATOM 2240 C CA . ALA A 1 287 ? -13.411 -4.104 0.689 1.00 89.75 287 ALA A CA 1
ATOM 2241 C C . ALA A 1 287 ? -12.873 -5.045 1.780 1.00 89.75 287 ALA A C 1
ATOM 2243 O O . ALA A 1 287 ? -13.562 -5.979 2.190 1.00 89.75 287 ALA A O 1
ATOM 2244 N N . LEU A 1 288 ? -11.646 -4.803 2.256 1.00 90.81 288 LEU A N 1
ATOM 2245 C CA . LEU A 1 288 ? -11.017 -5.608 3.301 1.00 90.81 288 LEU A CA 1
ATOM 2246 C C . LEU A 1 288 ? -11.688 -5.354 4.655 1.00 90.81 288 LEU A C 1
ATOM 2248 O O . LEU A 1 288 ? -12.011 -6.318 5.347 1.00 90.81 288 LEU A O 1
ATOM 2252 N N . LEU A 1 289 ? -11.946 -4.084 4.985 1.00 93.56 289 LEU A N 1
ATOM 2253 C CA . LEU A 1 289 ? -12.642 -3.676 6.207 1.00 93.56 289 LEU A CA 1
ATOM 2254 C C . LEU A 1 289 ? -14.054 -4.274 6.273 1.00 93.56 289 LEU A C 1
ATOM 2256 O O . LEU A 1 289 ? -14.382 -4.987 7.217 1.00 93.56 289 LEU A O 1
ATOM 2260 N N . LEU A 1 290 ? -14.870 -4.064 5.237 1.00 92.94 290 LEU A N 1
ATOM 2261 C CA . LEU A 1 290 ? -16.240 -4.577 5.174 1.00 92.94 290 LEU A CA 1
ATOM 2262 C C . LEU A 1 290 ? -16.275 -6.110 5.169 1.00 92.94 290 LEU A C 1
ATOM 2264 O O . LEU A 1 290 ? -17.132 -6.713 5.816 1.00 92.94 290 LEU A O 1
ATOM 2268 N N . SER A 1 291 ? -15.316 -6.763 4.504 1.00 91.81 291 SER A N 1
ATOM 2269 C CA . SER A 1 291 ? -15.191 -8.224 4.557 1.00 91.81 291 SER A CA 1
ATOM 2270 C C . SER A 1 291 ? -14.850 -8.727 5.961 1.00 91.81 291 SER A C 1
ATOM 2272 O O . SER A 1 291 ? -15.383 -9.756 6.377 1.00 91.81 291 SER A O 1
ATOM 2274 N N . ALA A 1 292 ? -13.981 -8.026 6.697 1.00 93.00 292 ALA A N 1
ATOM 2275 C CA . ALA A 1 292 ? -13.670 -8.350 8.087 1.00 93.00 292 ALA A CA 1
ATOM 2276 C C . ALA A 1 292 ? -14.917 -8.209 8.969 1.00 93.00 292 ALA A C 1
ATOM 2278 O O . ALA A 1 292 ? -15.313 -9.172 9.625 1.00 93.00 292 ALA A O 1
ATOM 2279 N N . LEU A 1 293 ? -15.611 -7.070 8.891 1.00 93.88 293 LEU A N 1
ATOM 2280 C CA . LEU A 1 293 ? -16.853 -6.821 9.631 1.00 93.88 293 LEU A CA 1
ATOM 2281 C C . LEU A 1 293 ? -17.909 -7.897 9.355 1.00 93.88 293 LEU A C 1
ATOM 2283 O O . LEU A 1 293 ? -18.452 -8.490 10.286 1.00 93.88 293 LEU A O 1
ATOM 2287 N N . ARG A 1 294 ? -18.143 -8.231 8.080 1.00 91.19 294 ARG A N 1
ATOM 2288 C CA . ARG A 1 294 ? -19.109 -9.264 7.674 1.00 91.19 294 ARG A CA 1
ATOM 2289 C C . ARG A 1 294 ? -18.796 -10.631 8.285 1.00 91.19 294 ARG A C 1
ATOM 2291 O O . ARG A 1 294 ? -19.705 -11.298 8.781 1.00 91.19 294 ARG A O 1
ATOM 2298 N N . ARG A 1 295 ? -17.519 -11.040 8.283 1.00 91.38 295 ARG A N 1
ATOM 2299 C CA . ARG A 1 295 ? -17.074 -12.308 8.891 1.00 91.38 295 ARG A CA 1
ATOM 2300 C C . ARG A 1 295 ? -17.260 -12.311 10.405 1.00 91.38 295 ARG A C 1
ATOM 2302 O O . ARG A 1 295 ? -17.743 -13.302 10.948 1.00 91.38 295 ARG A O 1
ATOM 2309 N N . ARG A 1 296 ? -16.869 -11.231 11.089 1.00 90.06 296 ARG A N 1
ATOM 2310 C CA . ARG A 1 296 ? -16.869 -11.168 12.562 1.00 90.06 296 ARG A CA 1
ATOM 2311 C C . ARG A 1 296 ? -18.260 -11.023 13.156 1.00 90.06 296 ARG A C 1
ATOM 2313 O O . ARG A 1 296 ? -18.531 -11.619 14.190 1.00 90.06 296 ARG A O 1
ATOM 2320 N N . LEU A 1 297 ? -19.158 -10.350 12.448 1.00 88.44 297 LEU A N 1
ATOM 2321 C CA . LEU A 1 297 ? -20.563 -10.226 12.829 1.00 88.44 297 LEU A CA 1
ATOM 2322 C C . LEU A 1 297 ? -21.418 -11.439 12.404 1.00 88.44 297 LEU A C 1
ATOM 2324 O O . LEU A 1 297 ? -22.632 -11.425 12.602 1.00 88.44 297 LEU A O 1
ATOM 2328 N N . GLN A 1 298 ? -20.803 -12.478 11.817 1.00 83.31 298 GLN A N 1
ATOM 2329 C CA . GLN A 1 298 ? -21.444 -13.736 11.395 1.00 83.31 298 GLN A CA 1
ATOM 2330 C C . GLN A 1 298 ? -22.677 -13.545 10.492 1.00 83.31 298 GLN A C 1
ATOM 2332 O O . GLN A 1 298 ? -23.671 -14.265 10.593 1.00 83.31 298 GLN A O 1
ATOM 2337 N N . ILE A 1 299 ? -22.620 -12.570 9.588 1.00 71.62 299 ILE A N 1
ATOM 2338 C CA . ILE A 1 299 ? -23.755 -12.182 8.749 1.00 71.62 299 ILE A CA 1
ATOM 2339 C C . ILE A 1 299 ? -23.813 -13.137 7.551 1.00 71.62 299 ILE A C 1
ATOM 2341 O O . ILE A 1 299 ? -22.905 -13.140 6.718 1.00 71.62 299 ILE A O 1
ATOM 2345 N N . ARG A 1 300 ? -24.841 -13.997 7.499 1.00 56.22 300 ARG A N 1
ATOM 2346 C CA . ARG A 1 300 ? -25.076 -14.929 6.381 1.00 56.22 300 ARG A CA 1
ATOM 2347 C C . ARG A 1 300 ? -25.833 -14.236 5.242 1.00 56.22 300 ARG A C 1
ATOM 2349 O O . ARG A 1 300 ? -26.671 -13.382 5.518 1.00 56.22 300 ARG A O 1
ATOM 2356 N N . LEU A 1 301 ? -25.509 -14.636 4.007 1.00 51.44 301 LEU A N 1
ATOM 2357 C CA . LEU A 1 301 ? -26.265 -14.337 2.782 1.00 51.44 301 LEU A CA 1
ATOM 2358 C C . LEU A 1 301 ? -27.636 -15.022 2.805 1.00 51.44 301 LEU A C 1
ATOM 2360 O O . LEU A 1 301 ? -27.690 -16.175 3.301 1.00 51.44 301 LEU A O 1
#

Radius of gyration: 23.64 Å; chains: 1; bounding box: 58×42×66 Å

Secondary structure (DSSP, 8-state):
--HHHHHHHHHHHHHHHHHHHHHHHHHHHHHHT---HHHHHHHHHHHHHHHHHHHHHHHHHHSPPPP--EEEEHHHHHTTS-EEE---SEEEE-HHHHHHHHHHHHHHHTS-EEEEEEEETTEEEEEEEES-EEEEEEE----TTSSS--HHHHHHHHHHHHTT-EEEEEETEEEEEEEEEB--GGG--PPPP-S-PPPP--TT-EEEEE--SHHHHHHHHHHHHHTT-EEESSTTSS--SEEEESSTTHHHHS-TTTPPPEEEEESS--S-GGGSSEEEESSPPHHHHHHHHHHHTT---